Protein AF-A0A9D1U7C9-F1 (afdb_monomer)

Sequence (287 aa):
MRYTIFTAFGWSFARPARRDRRRQDWARARPFTGRDAPTACTESRRKGMVCMERLYLDAPPVKNPRKVLQVVAIIVLNLFIIALLPSDQTVDALSKLGSTGSEVRQIQTKLINWGYLNDKADGIYGTKTRNAVIAFQRKNGLTADGIAGPATLRAMGIFNSSTGSSAQSGGQSDLNLLARLISAEARGESYTGQVAVGAVVLNRVEHPSFPDTIAGVIYQSGAFSCLYDGQFDQPVAESAYRAAQDAMNGWDPSGGAIYYYNPQTATNQWIRSRPVIAQIGKHVFCS

Secondary structure (DSSP, 8-state):
----------------------------------------------------------PPP-S-HHHHHHHHHHHHHHHHHHHTS---------B-TT-BSHHHHHHHHHHHHTTS--S---SB--HHHHHHHHHHHHHTT---SS-B-HHHHHHTT-------SSSSSHHHHHHHHHHHHHHHHSTTS-HHHHHHHHHHHHHHHHSTTS-SSHHHHHTSTTT-GGGTSSGGGSPPPHHHHHHHHHHHTT--TTSS-SEEE-TTT---HHHHTSPEEEEETTEEEE-

pLDDT: mean 70.65, std 19.39, range [30.77, 95.62]

Radius of gyration: 37.55 Å; Cα contacts (8 Å, |Δi|>4): 312; chains: 1; bounding box: 126×44×76 Å

Solvent-accessible surface area (backbone atoms only — not comparable to full-atom values): 17889 Å² total; per-residue (Å²): 139,88,87,85,86,88,86,88,83,88,90,81,89,85,86,84,80,90,78,88,80,81,77,82,82,79,89,79,90,81,84,92,77,82,88,85,85,83,88,82,88,84,88,80,89,82,79,94,70,81,76,85,72,78,86,70,82,80,75,79,87,68,95,51,62,72,61,50,52,52,52,50,51,53,52,52,50,52,52,49,52,60,69,68,49,83,79,85,75,74,80,48,47,71,47,36,81,75,37,69,40,70,68,42,22,51,52,38,46,53,33,32,77,71,68,52,34,98,69,79,61,79,16,61,27,41,74,65,54,27,53,22,44,23,53,51,22,55,75,69,76,42,83,60,78,30,51,46,26,53,71,52,25,55,76,69,71,46,83,73,78,61,74,93,73,79,96,68,66,63,54,59,57,54,31,49,54,43,9,42,48,25,39,60,78,32,61,91,47,50,70,67,34,24,14,21,55,34,23,23,52,52,42,31,31,74,32,90,92,44,42,81,34,69,66,49,48,57,69,35,89,88,69,49,70,51,75,76,72,68,58,62,83,52,90,63,51,70,67,21,45,53,20,22,49,43,18,75,73,66,46,52,78,31,73,74,16,63,44,71,44,37,80,89,76,60,80,60,64,70,73,73,68,37,58,74,67,39,74,42,81,72,35,40,20,15,93

Nearest PDB structures (foldseek):
  4f55-assembly1_A  TM=9.185E-01  e=1.441E-13  Bacillus cereus ATCC 14579
  4fet-assembly2_A  TM=9.176E-01  e=1.218E-12  Bacillus anthracis
  6tci-assembly1_A  TM=9.726E-01  e=2.847E-04  Bacillus cereus ATCC 14579
  4g54-assembly1_A  TM=7.941E-01  e=3.188E-03  Vibrio vulnificus
  3bkv-assembly1_A  TM=5.735E-01  e=5.586E-04  Phikzvirus phiKZ

Foldseek 3Di:
DDDDDDDDDDDDDDDDDDDDDPDDDDDDDDDDDDDDDDDDDDDDDDDPPPPPPDPDPPDDDDPDVVVVVVVVVVVVVVVVVVVPDDPPPPPFDKAAAAFFDPLQLLLQVLLVVVPLAPDHSPRHCHPSQLSSLLVQCVVVVHDSRSICGDVSCVSSVNRDPDDDDDDDRVCPVLLLVQLLQLCQVQPPFDLLVSLQSLLLLVLQLVDPVFPVDSVRQSPPPPNGPCVPPPSSPDDGDPSSSVSNVCSVVPDHPQQSFNDKDQPVPDPDPVSVPFDFDDDGGRMTTGD

Structure (mmCIF, N/CA/C/O backbone):
data_AF-A0A9D1U7C9-F1
#
_entry.id   AF-A0A9D1U7C9-F1
#
loop_
_atom_site.group_PDB
_atom_site.id
_atom_site.type_symbol
_atom_site.label_atom_id
_atom_site.label_alt_id
_atom_site.label_comp_id
_atom_site.label_asym_id
_atom_site.label_entity_id
_atom_site.label_seq_id
_atom_site.pdbx_PDB_ins_code
_atom_site.Cartn_x
_atom_site.Cartn_y
_atom_site.Cartn_z
_atom_site.occupancy
_atom_site.B_iso_or_equiv
_atom_site.auth_seq_id
_atom_site.auth_comp_id
_atom_site.auth_asym_id
_atom_site.auth_atom_id
_atom_site.pdbx_PDB_model_num
ATOM 1 N N . MET A 1 1 ? 8.005 -10.937 -55.095 1.00 42.34 1 MET A N 1
ATOM 2 C CA . MET A 1 1 ? 8.978 -9.870 -55.415 1.00 42.34 1 MET A CA 1
ATOM 3 C C . MET A 1 1 ? 9.890 -9.692 -54.212 1.00 42.34 1 MET A C 1
ATOM 5 O O . MET A 1 1 ? 9.404 -9.403 -53.129 1.00 42.34 1 MET A O 1
ATOM 9 N N . ARG A 1 2 ? 11.175 -10.015 -54.383 1.00 38.00 2 ARG A N 1
ATOM 10 C CA . ARG A 1 2 ? 12.249 -9.892 -53.387 1.00 38.00 2 ARG A CA 1
ATOM 11 C C . ARG A 1 2 ? 12.908 -8.526 -53.566 1.00 38.00 2 ARG A C 1
ATOM 13 O O . ARG A 1 2 ? 13.192 -8.197 -54.709 1.00 38.00 2 ARG A O 1
ATOM 20 N N . TYR A 1 3 ? 13.243 -7.825 -52.485 1.00 36.78 3 TYR A N 1
ATOM 21 C CA . TYR A 1 3 ? 14.365 -6.884 -52.503 1.00 36.78 3 TYR A CA 1
ATOM 22 C C . TYR A 1 3 ? 15.187 -7.010 -51.221 1.00 36.78 3 TYR A C 1
ATOM 24 O O . TYR A 1 3 ? 14.700 -6.850 -50.106 1.00 36.78 3 TYR A O 1
ATOM 32 N N . THR A 1 4 ? 16.445 -7.368 -51.449 1.00 38.19 4 THR A N 1
ATOM 33 C CA . THR A 1 4 ? 17.567 -7.492 -50.524 1.00 38.19 4 THR A CA 1
ATOM 34 C C . THR A 1 4 ? 18.482 -6.312 -50.840 1.00 38.19 4 THR A C 1
ATOM 36 O O . THR A 1 4 ? 18.785 -6.116 -52.015 1.00 38.19 4 THR A O 1
ATOM 39 N N . ILE A 1 5 ? 18.932 -5.536 -49.851 1.00 42.16 5 ILE A N 1
ATOM 40 C CA . ILE A 1 5 ? 20.004 -4.550 -50.053 1.00 42.16 5 ILE A CA 1
ATOM 41 C C . ILE A 1 5 ? 21.075 -4.760 -48.980 1.00 42.16 5 ILE A C 1
ATOM 43 O O . ILE A 1 5 ? 20.859 -4.544 -47.791 1.00 42.16 5 ILE A O 1
ATOM 47 N N . PHE A 1 6 ? 22.217 -5.235 -49.469 1.00 34.72 6 PHE A N 1
ATOM 48 C CA . PHE A 1 6 ? 23.551 -5.199 -48.882 1.00 34.72 6 PHE A CA 1
ATOM 49 C C . PHE A 1 6 ? 24.167 -3.820 -49.156 1.00 34.72 6 PHE A C 1
ATOM 51 O O . PHE A 1 6 ? 24.093 -3.371 -50.294 1.00 34.72 6 PHE A O 1
ATOM 58 N N . THR A 1 7 ? 24.907 -3.248 -48.204 1.00 43.59 7 THR A N 1
ATOM 59 C CA . THR A 1 7 ? 26.126 -2.476 -48.513 1.00 43.59 7 THR A CA 1
ATOM 60 C C . THR A 1 7 ? 27.118 -2.591 -47.361 1.00 43.59 7 THR A C 1
ATOM 62 O O . THR A 1 7 ? 26.850 -2.165 -46.241 1.00 43.59 7 THR A O 1
ATOM 65 N N . ALA A 1 8 ? 28.262 -3.192 -47.678 1.00 36.97 8 ALA A N 1
ATOM 66 C CA . ALA A 1 8 ? 29.475 -3.257 -46.883 1.00 36.97 8 ALA A CA 1
ATOM 67 C C . ALA A 1 8 ? 30.396 -2.081 -47.244 1.00 36.97 8 ALA A C 1
ATOM 69 O O . ALA A 1 8 ? 30.462 -1.701 -48.409 1.00 36.97 8 ALA A O 1
ATOM 70 N N . PHE A 1 9 ? 31.161 -1.571 -46.279 1.00 38.59 9 PHE A N 1
ATOM 71 C CA . PHE A 1 9 ? 32.383 -0.804 -46.530 1.00 38.59 9 PHE A CA 1
ATOM 72 C C . PHE A 1 9 ? 33.402 -1.171 -45.447 1.00 38.59 9 PHE A C 1
ATOM 74 O O . PHE A 1 9 ? 33.268 -0.788 -44.289 1.00 38.59 9 PHE A O 1
ATOM 81 N N . GLY A 1 10 ? 34.395 -1.976 -45.825 1.00 32.28 10 GLY A N 1
ATOM 82 C CA . GLY A 1 10 ? 35.657 -2.076 -45.098 1.00 32.28 10 GLY A CA 1
ATOM 83 C C . GLY A 1 10 ? 36.657 -1.094 -45.692 1.00 32.28 10 GLY A C 1
ATOM 84 O O . GLY A 1 10 ? 36.507 -0.744 -46.854 1.00 32.28 10 GLY A O 1
ATOM 85 N N . TRP A 1 11 ? 37.679 -0.713 -44.926 1.00 30.77 11 TRP A N 1
ATOM 86 C CA . TRP A 1 11 ? 38.986 -0.252 -45.408 1.00 30.77 11 TRP A CA 1
ATOM 87 C C . TRP A 1 11 ? 40.070 -0.793 -44.466 1.00 30.77 11 TRP A C 1
ATOM 89 O O . TRP A 1 11 ? 39.834 -1.043 -43.285 1.00 30.77 11 TRP A O 1
ATOM 99 N N . SER A 1 12 ? 41.233 -1.051 -45.056 1.00 34.53 12 SER A N 1
ATOM 100 C CA . SER A 1 12 ? 42.339 -1.881 -44.576 1.00 34.53 12 SER A CA 1
ATOM 101 C C . SER A 1 12 ? 43.647 -1.070 -44.528 1.00 34.53 12 SER A C 1
ATOM 103 O O . SER A 1 12 ? 43.722 -0.007 -45.138 1.00 34.53 12 SER A O 1
ATOM 105 N N . PHE A 1 13 ? 44.679 -1.659 -43.901 1.00 34.62 13 PHE A N 1
ATOM 106 C CA . PHE A 1 13 ? 46.093 -1.241 -43.752 1.00 34.62 13 PHE A CA 1
ATOM 107 C C . PHE A 1 13 ? 46.379 -0.132 -42.713 1.00 34.62 13 PHE A C 1
ATOM 109 O O . PHE A 1 13 ? 45.683 0.865 -42.649 1.00 34.62 13 PHE A O 1
ATOM 116 N N . ALA A 1 14 ? 47.386 -0.241 -41.831 1.00 36.56 14 ALA A N 1
ATOM 117 C CA . ALA A 1 14 ? 48.749 -0.727 -42.066 1.00 36.56 14 ALA A CA 1
ATOM 118 C C . ALA A 1 14 ? 49.422 -1.421 -40.850 1.00 36.56 14 ALA A C 1
ATOM 120 O O . ALA A 1 14 ? 49.110 -1.167 -39.689 1.00 36.56 14 ALA A O 1
ATOM 121 N N . ARG A 1 15 ? 50.397 -2.292 -41.161 1.00 45.06 15 ARG A N 1
ATOM 122 C CA . ARG A 1 15 ? 51.334 -2.980 -40.245 1.00 45.06 15 ARG A CA 1
ATOM 123 C C . ARG A 1 15 ? 52.404 -2.027 -39.687 1.00 45.06 15 ARG A C 1
ATOM 125 O O . ARG A 1 15 ? 52.770 -1.081 -40.381 1.00 45.06 15 ARG A O 1
ATOM 132 N N . PRO A 1 16 ? 53.085 -2.420 -38.592 1.00 46.78 16 PRO A N 1
ATOM 133 C CA . PRO A 1 16 ? 54.547 -2.350 -38.642 1.00 46.78 16 PRO A CA 1
ATOM 134 C C . PRO A 1 16 ? 55.303 -3.568 -38.072 1.00 46.78 16 PRO A C 1
ATOM 136 O O . PRO A 1 16 ? 54.945 -4.164 -37.064 1.00 46.78 16 PRO A O 1
ATOM 139 N N . ALA A 1 17 ? 56.397 -3.858 -38.783 1.00 42.25 17 ALA A N 1
ATOM 140 C CA . ALA A 1 17 ? 57.721 -4.324 -38.358 1.00 42.25 17 ALA A CA 1
ATOM 141 C C . ALA A 1 17 ? 57.891 -5.580 -37.471 1.00 42.25 17 ALA A C 1
ATOM 143 O O . ALA A 1 17 ? 57.708 -5.579 -36.256 1.00 42.25 17 ALA A O 1
ATOM 144 N N . ARG A 1 18 ? 58.464 -6.613 -38.110 1.00 42.31 18 ARG A N 1
ATOM 145 C CA . ARG A 1 18 ? 59.296 -7.656 -37.492 1.00 42.31 18 ARG A CA 1
ATOM 146 C C . ARG A 1 18 ? 60.477 -7.022 -36.747 1.00 42.31 18 ARG A C 1
ATOM 148 O O . ARG A 1 18 ? 61.176 -6.188 -37.319 1.00 42.31 18 ARG A O 1
ATOM 155 N N . ARG A 1 19 ? 60.788 -7.516 -35.547 1.00 47.72 19 ARG A N 1
ATOM 156 C CA . ARG A 1 19 ? 62.141 -7.429 -34.983 1.00 47.72 19 ARG A CA 1
ATOM 157 C C . ARG A 1 19 ? 62.543 -8.784 -34.412 1.00 47.72 19 ARG A C 1
ATOM 159 O O . ARG A 1 19 ? 61.857 -9.339 -33.557 1.00 47.72 19 ARG A O 1
ATOM 166 N N . ASP A 1 20 ? 63.631 -9.299 -34.971 1.00 43.31 20 ASP A N 1
ATOM 167 C CA . ASP A 1 20 ? 64.278 -10.570 -34.669 1.00 43.31 20 ASP A CA 1
ATOM 168 C C . ASP A 1 20 ? 64.512 -10.772 -33.172 1.00 43.31 20 ASP A C 1
ATOM 170 O O . ASP A 1 20 ? 65.190 -9.979 -32.520 1.00 43.31 20 ASP A O 1
ATOM 174 N N . ARG A 1 21 ? 64.038 -11.904 -32.650 1.00 47.66 21 ARG A N 1
ATOM 175 C CA . ARG A 1 21 ? 64.526 -12.474 -31.395 1.00 47.66 21 ARG A CA 1
ATOM 176 C C . ARG A 1 21 ? 65.422 -13.662 -31.753 1.00 47.66 21 ARG A C 1
ATOM 178 O O . ARG A 1 21 ? 64.971 -14.804 -31.800 1.00 47.66 21 ARG A O 1
ATOM 185 N N . ARG A 1 22 ? 66.696 -13.373 -32.051 1.00 42.47 22 ARG A N 1
ATOM 186 C CA . ARG A 1 22 ? 67.756 -14.390 -32.073 1.00 42.47 22 ARG A CA 1
ATOM 187 C C . ARG A 1 22 ? 67.894 -14.946 -30.661 1.00 42.47 22 ARG A C 1
ATOM 189 O O . ARG A 1 22 ? 68.361 -14.256 -29.757 1.00 42.47 22 ARG A O 1
ATOM 196 N N . ARG A 1 23 ? 67.437 -16.186 -30.495 1.00 42.75 23 ARG A N 1
ATOM 197 C CA . ARG A 1 23 ? 67.822 -17.067 -29.395 1.00 42.75 23 ARG A CA 1
ATOM 198 C C . ARG A 1 23 ? 69.342 -17.212 -29.438 1.00 42.75 23 ARG A C 1
ATOM 200 O O . ARG A 1 23 ? 69.898 -17.503 -30.492 1.00 42.75 23 ARG A O 1
ATOM 207 N N . GLN A 1 24 ? 69.991 -16.939 -28.315 1.00 41.12 24 GLN A N 1
ATOM 208 C CA . GLN A 1 24 ? 71.390 -17.278 -28.113 1.00 41.12 24 GLN A CA 1
ATOM 209 C C . GLN A 1 24 ? 71.445 -18.763 -27.771 1.00 41.12 24 GLN A C 1
ATOM 211 O O . GLN A 1 24 ? 70.988 -19.182 -26.707 1.00 41.12 24 GLN A O 1
ATOM 216 N N . ASP A 1 25 ? 71.955 -19.535 -28.723 1.00 41.16 25 ASP A N 1
ATOM 217 C CA . ASP A 1 25 ? 72.362 -20.916 -28.535 1.00 41.16 25 ASP A CA 1
ATOM 218 C C . ASP A 1 25 ? 73.493 -20.964 -27.505 1.00 41.16 25 ASP A C 1
ATOM 220 O O . ASP A 1 25 ? 74.561 -20.372 -27.675 1.00 41.16 25 ASP A O 1
ATOM 224 N N . TRP A 1 26 ? 73.230 -21.673 -26.414 1.00 35.53 26 TRP A N 1
ATOM 225 C CA . TRP A 1 26 ? 74.259 -22.169 -25.519 1.00 35.53 26 TRP A CA 1
ATOM 226 C C . TRP A 1 26 ? 74.931 -23.385 -26.167 1.00 35.53 26 TRP A C 1
ATOM 228 O O . TRP A 1 26 ? 74.278 -24.167 -26.851 1.00 35.53 26 TRP A O 1
ATOM 238 N N . ALA A 1 27 ? 76.218 -23.561 -25.862 1.00 38.75 27 ALA A N 1
ATOM 239 C CA . ALA A 1 27 ? 77.080 -24.694 -26.209 1.00 38.75 27 ALA A CA 1
ATOM 240 C C . ALA A 1 27 ? 77.841 -24.611 -27.547 1.00 38.75 27 ALA A C 1
ATOM 242 O O . ALA A 1 27 ? 77.479 -25.224 -28.550 1.00 38.75 27 ALA A O 1
ATOM 243 N N . ARG A 1 28 ? 79.047 -24.026 -27.487 1.00 44.94 28 ARG A N 1
ATOM 244 C CA . ARG A 1 28 ? 80.232 -24.729 -28.000 1.00 44.94 28 ARG A CA 1
ATOM 245 C C . ARG A 1 28 ? 81.516 -24.238 -27.332 1.00 44.94 28 ARG A C 1
ATOM 247 O O . ARG A 1 28 ? 81.959 -23.116 -27.542 1.00 44.94 28 ARG A O 1
ATOM 254 N N . ALA A 1 29 ? 82.100 -25.128 -26.539 1.00 40.06 29 ALA A N 1
ATOM 255 C CA . ALA A 1 29 ? 83.448 -25.034 -26.008 1.00 40.06 29 ALA A CA 1
ATOM 256 C C . ALA A 1 29 ? 84.490 -24.989 -27.136 1.00 40.06 29 ALA A C 1
ATOM 258 O O . ALA A 1 29 ? 84.358 -25.727 -28.115 1.00 40.06 29 ALA A O 1
ATOM 259 N N . ARG A 1 30 ? 85.548 -24.188 -26.956 1.00 49.81 30 ARG A N 1
ATOM 260 C CA . ARG A 1 30 ? 86.883 -24.392 -27.544 1.00 49.81 30 ARG A CA 1
ATOM 261 C C . ARG A 1 30 ? 87.971 -23.853 -26.599 1.00 49.81 30 ARG A C 1
ATOM 263 O O . ARG A 1 30 ? 87.661 -23.019 -25.752 1.00 49.81 30 ARG A O 1
ATOM 270 N N . PRO A 1 31 ? 89.190 -24.411 -26.675 1.00 50.59 31 PRO A N 1
ATOM 271 C CA . PRO A 1 31 ? 90.027 -24.654 -25.509 1.00 50.59 31 PRO A CA 1
ATOM 272 C C . PRO A 1 31 ? 91.001 -23.521 -25.182 1.00 50.59 31 PRO A C 1
ATOM 274 O O . PRO A 1 31 ? 91.456 -22.782 -26.050 1.00 50.59 31 PRO A O 1
ATOM 277 N N . PHE A 1 32 ? 91.341 -23.476 -23.895 1.00 38.53 32 PHE A N 1
ATOM 278 C CA . PHE A 1 32 ? 92.433 -22.721 -23.296 1.00 38.53 32 PHE A CA 1
ATOM 279 C C . PHE A 1 32 ? 93.783 -23.130 -23.896 1.00 38.53 32 PHE A C 1
ATOM 281 O O . PHE A 1 32 ? 94.138 -24.310 -23.896 1.00 38.53 32 PHE A O 1
ATOM 288 N N . THR A 1 33 ? 94.579 -22.146 -24.304 1.00 52.06 33 THR A N 1
ATOM 289 C CA . THR A 1 33 ? 96.022 -22.305 -24.483 1.00 52.06 33 THR A CA 1
ATOM 290 C C . THR A 1 33 ? 96.750 -21.252 -23.663 1.00 52.06 33 THR A C 1
ATOM 292 O O . THR A 1 33 ? 96.671 -20.071 -23.978 1.00 52.06 33 THR A O 1
ATOM 295 N N . GLY A 1 34 ? 97.514 -21.724 -22.679 1.00 38.31 34 GLY A N 1
ATOM 296 C CA . GLY A 1 34 ? 98.807 -21.140 -22.335 1.00 38.31 34 GLY A CA 1
ATOM 297 C C . GLY A 1 34 ? 98.836 -20.099 -21.220 1.00 38.31 34 GLY A C 1
ATOM 298 O O . GLY A 1 34 ? 98.491 -18.952 -21.448 1.00 38.31 34 GLY A O 1
ATOM 299 N N . ARG A 1 35 ? 99.435 -20.538 -20.102 1.00 44.72 35 ARG A N 1
ATOM 300 C CA . ARG A 1 35 ? 100.388 -19.793 -19.263 1.00 44.72 35 ARG A CA 1
ATOM 301 C C . ARG A 1 35 ? 99.857 -18.525 -18.587 1.00 44.72 35 ARG A C 1
ATOM 303 O O . ARG A 1 35 ? 99.808 -17.464 -19.181 1.00 44.72 35 ARG A O 1
ATOM 310 N N . ASP A 1 36 ? 99.483 -18.659 -17.316 1.00 46.12 36 ASP A N 1
ATOM 311 C CA . ASP A 1 36 ? 100.352 -18.250 -16.201 1.00 46.12 36 ASP A CA 1
ATOM 312 C C . ASP A 1 36 ? 99.640 -18.531 -14.866 1.00 46.12 36 ASP A C 1
ATOM 314 O O . ASP A 1 36 ? 98.617 -17.942 -14.530 1.00 46.12 36 ASP A O 1
ATOM 318 N N . ALA A 1 37 ? 100.181 -19.488 -14.112 1.00 43.91 37 ALA A N 1
ATOM 319 C CA . ALA A 1 37 ? 99.989 -19.595 -12.668 1.00 43.91 37 ALA A CA 1
ATOM 320 C C . ALA A 1 37 ? 101.230 -18.953 -12.020 1.00 43.91 37 ALA A C 1
ATOM 322 O O . ALA A 1 37 ? 102.310 -19.043 -12.615 1.00 43.91 37 ALA A O 1
AT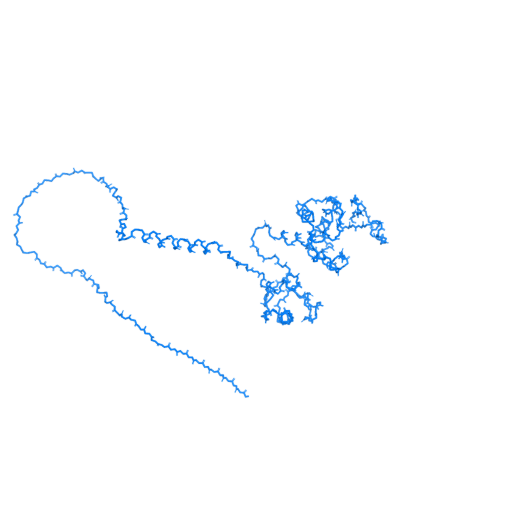OM 323 N N . PRO A 1 38 ? 101.135 -18.362 -10.814 1.00 52.38 38 PRO A N 1
ATOM 324 C CA . PRO A 1 38 ? 101.241 -19.243 -9.651 1.00 52.38 38 PRO A CA 1
ATOM 325 C C . PRO A 1 38 ? 100.497 -18.797 -8.369 1.00 52.38 38 PRO A C 1
ATOM 327 O O . PRO A 1 38 ? 100.199 -17.630 -8.141 1.00 52.38 38 PRO A O 1
ATOM 330 N N . THR A 1 39 ? 100.309 -19.797 -7.497 1.00 46.72 39 THR A N 1
ATOM 331 C CA . THR A 1 39 ? 100.341 -19.754 -6.017 1.00 46.72 39 THR A CA 1
ATOM 332 C C . THR A 1 39 ? 99.389 -18.831 -5.249 1.00 46.72 39 THR A C 1
ATOM 334 O O . THR A 1 39 ? 99.669 -17.654 -5.067 1.00 46.72 39 THR A O 1
ATOM 337 N N . ALA A 1 40 ? 98.395 -19.434 -4.586 1.00 44.81 40 ALA A N 1
ATOM 338 C CA . ALA A 1 40 ? 98.423 -19.606 -3.126 1.00 44.81 40 ALA A CA 1
ATOM 339 C C . ALA A 1 40 ? 97.300 -20.557 -2.665 1.00 44.81 40 ALA A C 1
ATOM 341 O O . ALA A 1 40 ? 96.122 -20.348 -2.945 1.00 44.81 40 ALA A O 1
ATOM 342 N N . CYS A 1 41 ? 97.701 -21.618 -1.966 1.00 35.41 41 CYS A N 1
ATOM 343 C CA . CYS A 1 41 ? 96.841 -22.499 -1.180 1.00 35.41 41 CYS A CA 1
ATOM 344 C C . CYS A 1 41 ? 96.341 -21.812 0.103 1.00 35.41 41 CYS A C 1
ATOM 346 O O . CYS A 1 41 ? 96.902 -20.810 0.538 1.00 35.41 41 CYS A O 1
ATOM 348 N N . THR A 1 42 ? 95.422 -22.523 0.766 1.00 43.78 42 THR A N 1
ATOM 349 C CA . THR A 1 42 ? 94.980 -22.462 2.177 1.00 43.78 42 THR A CA 1
ATOM 350 C C . THR A 1 42 ? 93.612 -21.795 2.364 1.00 43.78 42 THR A C 1
ATOM 352 O O . THR A 1 42 ? 93.429 -20.609 2.146 1.00 43.78 42 THR A O 1
ATOM 355 N N . GLU A 1 43 ? 92.537 -22.579 2.452 1.00 40.91 43 GLU A N 1
ATOM 356 C CA . GLU A 1 43 ? 92.075 -23.353 3.619 1.00 40.91 43 GLU A CA 1
ATOM 357 C C . GLU A 1 43 ? 91.245 -22.503 4.592 1.00 40.91 43 GLU A C 1
ATOM 359 O O . GLU A 1 43 ? 91.736 -21.573 5.219 1.00 40.91 43 GLU A O 1
ATOM 364 N N . SER A 1 44 ? 89.991 -22.932 4.773 1.00 39.34 44 SER A N 1
ATOM 365 C CA . SER A 1 44 ? 89.326 -23.093 6.076 1.00 39.34 44 SER A CA 1
ATOM 366 C C . SER A 1 44 ? 87.971 -22.395 6.219 1.00 39.34 44 SER A C 1
ATOM 368 O O . SER A 1 44 ? 87.845 -21.181 6.327 1.00 39.34 44 SER A O 1
ATOM 370 N N . ARG A 1 45 ? 86.948 -23.260 6.280 1.00 47.34 45 ARG A N 1
ATOM 371 C CA . ARG A 1 45 ? 85.767 -23.234 7.159 1.00 47.34 45 ARG A CA 1
ATOM 372 C C . ARG A 1 45 ? 85.413 -21.882 7.798 1.00 47.34 45 ARG A C 1
ATOM 374 O O . ARG A 1 45 ? 86.090 -21.454 8.727 1.00 47.34 45 ARG A O 1
ATOM 381 N N . ARG A 1 46 ? 84.178 -21.424 7.563 1.00 45.56 46 ARG A N 1
ATOM 382 C CA . ARG A 1 46 ? 83.119 -21.360 8.598 1.00 45.56 46 ARG A CA 1
ATOM 383 C C . ARG A 1 46 ? 81.865 -20.653 8.077 1.00 45.56 46 ARG A C 1
ATOM 385 O O . ARG A 1 46 ? 81.937 -19.539 7.590 1.00 45.56 46 ARG A O 1
ATOM 392 N N . LYS A 1 47 ? 80.729 -21.286 8.390 1.00 52.25 47 LYS A N 1
ATOM 393 C CA . LYS A 1 47 ? 79.421 -20.680 8.677 1.00 52.25 47 LYS A CA 1
ATOM 394 C C . LYS A 1 47 ? 78.693 -20.052 7.486 1.00 52.25 47 LYS A C 1
ATOM 396 O O . LYS A 1 47 ? 78.892 -18.897 7.136 1.00 52.25 47 LYS A O 1
ATOM 401 N N . GLY A 1 48 ? 77.721 -20.812 6.981 1.00 47.84 48 GLY A N 1
ATOM 402 C CA . GLY A 1 48 ? 76.543 -20.251 6.336 1.00 47.84 48 GLY A CA 1
ATOM 403 C C . GLY A 1 48 ? 75.788 -19.351 7.315 1.00 47.84 48 GLY A C 1
ATOM 404 O O . GLY A 1 48 ? 74.952 -19.814 8.082 1.00 47.84 48 GLY A O 1
ATOM 405 N N . MET A 1 49 ? 76.116 -18.064 7.295 1.00 51.62 49 MET A N 1
ATOM 406 C CA . MET A 1 49 ? 75.169 -16.992 7.562 1.00 51.62 49 MET A CA 1
ATOM 407 C C . MET A 1 49 ? 74.738 -16.498 6.189 1.00 51.62 49 MET A C 1
ATOM 409 O O . MET A 1 49 ? 75.505 -15.842 5.491 1.00 51.62 49 MET A O 1
ATOM 413 N N . VAL A 1 50 ? 73.530 -16.876 5.776 1.00 56.19 50 VAL A N 1
ATOM 414 C CA . VAL A 1 50 ? 72.868 -16.224 4.648 1.00 56.19 50 VAL A CA 1
ATOM 415 C C . VAL A 1 50 ? 72.662 -14.776 5.077 1.00 56.19 50 VAL A C 1
ATOM 417 O O . VAL A 1 50 ? 71.822 -14.487 5.928 1.00 56.19 50 VAL A O 1
ATOM 420 N N . CYS A 1 51 ? 73.487 -13.878 4.544 1.00 45.94 51 CYS A N 1
ATOM 421 C CA . CYS A 1 51 ? 73.232 -12.452 4.588 1.00 45.94 51 CYS A CA 1
ATOM 422 C C . CYS A 1 51 ? 71.871 -12.226 3.927 1.00 45.94 51 CYS A C 1
ATOM 424 O O . CYS A 1 51 ? 71.698 -12.460 2.733 1.00 45.94 51 CYS A O 1
ATOM 426 N N . MET A 1 52 ? 70.889 -11.830 4.734 1.00 49.78 52 MET A N 1
ATOM 427 C CA . MET A 1 52 ? 69.590 -11.358 4.280 1.00 49.78 52 MET A CA 1
ATOM 428 C C . MET A 1 52 ? 69.812 -9.995 3.620 1.00 49.78 52 MET A C 1
ATOM 430 O O . MET A 1 52 ? 69.656 -8.941 4.235 1.00 49.78 52 MET A O 1
ATOM 434 N N . GLU A 1 53 ? 70.290 -10.030 2.382 1.00 59.31 53 GLU A N 1
ATOM 435 C CA . GLU A 1 53 ? 70.498 -8.852 1.561 1.00 59.31 53 GLU A CA 1
ATOM 436 C C . GLU A 1 53 ? 69.120 -8.332 1.148 1.00 59.31 53 GLU A C 1
ATOM 438 O O . GLU A 1 53 ? 68.366 -8.971 0.411 1.00 59.31 53 GLU A O 1
ATOM 443 N N . ARG A 1 54 ? 68.748 -7.193 1.738 1.00 55.12 54 ARG A N 1
ATOM 444 C CA . ARG A 1 54 ? 67.564 -6.410 1.387 1.00 55.12 54 ARG A CA 1
ATOM 445 C C . ARG A 1 54 ? 67.532 -6.213 -0.130 1.00 55.12 54 ARG A C 1
ATOM 447 O O . ARG A 1 54 ? 68.289 -5.405 -0.655 1.00 55.12 54 ARG A O 1
ATOM 454 N N . LEU A 1 55 ? 66.602 -6.878 -0.811 1.00 53.38 55 LEU A N 1
ATOM 455 C CA . LEU A 1 55 ? 66.162 -6.496 -2.153 1.00 53.38 55 LEU A CA 1
ATOM 456 C C . LEU A 1 55 ? 65.430 -5.152 -2.055 1.00 53.38 55 LEU A C 1
ATOM 458 O O . LEU A 1 55 ? 64.205 -5.089 -1.968 1.00 53.38 55 LEU A O 1
ATOM 462 N N . TYR A 1 56 ? 66.197 -4.068 -2.007 1.00 54.28 56 TYR A N 1
ATOM 463 C CA . TYR A 1 56 ? 65.690 -2.729 -2.255 1.00 54.28 56 TYR A CA 1
ATOM 464 C C . TYR A 1 56 ? 65.655 -2.556 -3.776 1.00 54.28 56 TYR A C 1
ATOM 466 O O . TYR A 1 56 ? 66.694 -2.561 -4.431 1.00 54.28 56 TYR A O 1
ATOM 474 N N . LEU A 1 57 ? 64.454 -2.488 -4.355 1.00 53.44 57 LEU A N 1
ATOM 475 C CA . LEU A 1 57 ? 64.279 -2.131 -5.761 1.00 53.44 57 LEU A CA 1
ATOM 476 C C . LEU A 1 57 ? 64.740 -0.675 -5.924 1.00 53.44 57 LEU A C 1
ATOM 478 O O . LEU A 1 57 ? 64.014 0.250 -5.558 1.00 53.44 57 LEU A O 1
ATOM 482 N N . ASP A 1 58 ? 65.948 -0.470 -6.443 1.00 59.78 58 ASP A N 1
ATOM 483 C CA . ASP A 1 58 ? 66.431 0.853 -6.836 1.00 59.78 58 ASP A CA 1
ATOM 484 C C . ASP A 1 58 ? 65.576 1.362 -8.005 1.00 59.78 58 ASP A C 1
ATOM 486 O O . ASP A 1 58 ? 65.711 0.935 -9.156 1.00 59.78 58 ASP A O 1
ATOM 490 N N . ALA A 1 59 ? 64.633 2.254 -7.704 1.00 63.94 59 ALA A N 1
ATOM 491 C CA . ALA A 1 59 ? 63.864 2.956 -8.720 1.00 63.94 59 ALA A CA 1
ATOM 492 C C . ALA A 1 59 ? 64.794 3.922 -9.486 1.00 63.94 59 ALA A C 1
ATOM 494 O O . ALA A 1 59 ? 65.583 4.635 -8.861 1.00 63.94 59 ALA A O 1
ATOM 495 N N . PRO A 1 60 ? 64.723 3.985 -10.831 1.00 72.56 60 PRO A N 1
ATOM 496 C CA . PRO A 1 60 ? 65.631 4.811 -11.622 1.00 72.56 60 PRO A CA 1
ATOM 497 C C . PRO A 1 60 ? 65.480 6.310 -11.293 1.00 72.56 60 PRO A C 1
ATOM 499 O O . PRO A 1 60 ? 64.363 6.780 -11.048 1.00 72.56 60 PRO A O 1
ATOM 502 N N . PRO A 1 61 ? 66.577 7.094 -11.329 1.00 67.12 61 PRO A N 1
ATOM 503 C CA . PRO A 1 61 ? 66.565 8.498 -10.936 1.00 67.12 61 PRO A CA 1
ATOM 504 C C . PRO A 1 61 ? 65.678 9.335 -11.866 1.00 67.12 61 PRO A C 1
ATOM 506 O O . PRO A 1 61 ? 65.877 9.408 -13.082 1.00 67.12 61 PRO A O 1
ATOM 509 N N . VAL A 1 62 ? 64.686 10.000 -11.276 1.00 74.06 62 VAL A N 1
ATOM 510 C CA . VAL A 1 62 ? 63.707 10.813 -12.000 1.00 74.06 62 VAL A CA 1
ATOM 511 C C . VAL A 1 62 ? 64.306 12.181 -12.328 1.00 74.06 62 VAL A C 1
ATOM 513 O O . VAL A 1 62 ? 64.560 12.995 -11.444 1.00 74.06 62 VAL A O 1
ATOM 516 N N . LYS A 1 63 ? 64.486 12.461 -13.624 1.00 72.88 63 LYS A N 1
ATOM 517 C CA . LYS A 1 63 ? 65.217 13.633 -14.143 1.00 72.88 63 LYS A CA 1
ATOM 518 C C . LYS A 1 63 ? 64.625 15.001 -13.754 1.00 72.88 63 LYS A C 1
ATOM 520 O O . LYS A 1 63 ? 65.340 15.987 -13.822 1.00 72.88 63 LYS A O 1
ATOM 525 N N . ASN A 1 64 ? 63.349 15.075 -13.352 1.00 78.06 64 ASN A N 1
ATOM 526 C CA . ASN A 1 64 ? 62.670 16.311 -12.930 1.00 78.06 64 ASN A CA 1
ATOM 527 C C . ASN A 1 64 ? 61.588 16.018 -11.865 1.00 78.06 64 ASN A C 1
ATOM 529 O O . ASN A 1 64 ? 60.402 15.919 -12.205 1.00 78.06 64 ASN A O 1
ATOM 533 N N . PRO A 1 65 ? 61.947 15.901 -10.574 1.00 77.06 65 PRO A N 1
ATOM 534 C CA . PRO A 1 65 ? 61.039 15.400 -9.535 1.00 77.06 65 PRO A CA 1
ATOM 535 C C . PRO A 1 65 ? 59.807 16.295 -9.332 1.00 77.06 65 PRO A C 1
ATOM 537 O O . PRO A 1 65 ? 58.710 15.800 -9.098 1.00 77.06 65 PRO A O 1
ATOM 540 N N . ARG A 1 66 ? 59.950 17.614 -9.528 1.00 79.19 66 ARG A N 1
ATOM 541 C CA . ARG A 1 66 ? 58.840 18.580 -9.427 1.00 79.19 66 ARG A CA 1
ATOM 542 C C . ARG A 1 66 ? 57.778 18.391 -10.515 1.00 79.19 66 ARG A C 1
ATOM 544 O O . ARG A 1 66 ? 56.593 18.519 -10.236 1.00 79.19 66 ARG A O 1
ATOM 551 N N . LYS A 1 67 ? 58.188 18.065 -11.746 1.00 79.44 67 LYS A N 1
ATOM 552 C CA . LYS A 1 67 ? 57.266 17.817 -12.869 1.00 79.44 67 LYS A CA 1
ATOM 553 C C . LYS A 1 67 ? 56.571 16.466 -12.723 1.00 79.44 67 LYS A C 1
ATOM 555 O O . LYS A 1 67 ? 55.387 16.359 -13.017 1.00 79.44 67 LYS A O 1
ATOM 560 N N . VAL A 1 68 ? 57.283 15.459 -12.218 1.00 83.75 68 VAL A N 1
ATOM 561 C 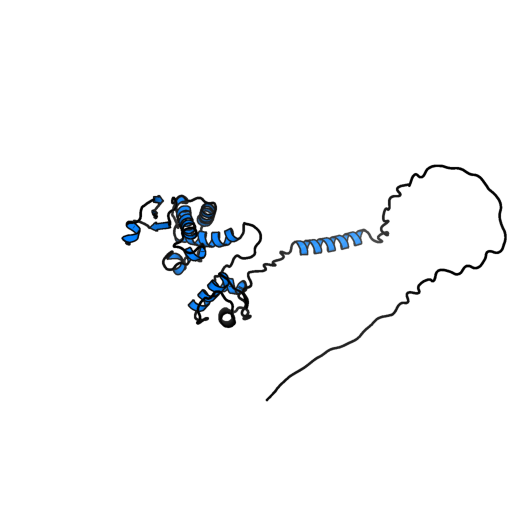CA . VAL A 1 68 ? 56.697 14.139 -11.954 1.00 83.75 68 VAL A CA 1
ATOM 562 C C . VAL A 1 68 ? 55.681 14.198 -10.820 1.00 83.75 68 VAL A C 1
ATOM 564 O O . VAL A 1 68 ? 54.597 13.649 -10.974 1.00 83.75 68 VAL A O 1
ATOM 567 N N . LEU A 1 69 ? 55.951 14.955 -9.753 1.00 84.94 69 LEU A N 1
ATOM 568 C CA . LEU A 1 69 ? 54.970 15.181 -8.691 1.00 84.94 69 LEU A CA 1
ATOM 569 C C . LEU A 1 69 ? 53.699 15.875 -9.214 1.00 84.94 69 LEU A C 1
ATOM 571 O O . LEU A 1 69 ? 52.598 15.475 -8.853 1.00 84.94 69 LEU A O 1
ATOM 575 N N . GLN A 1 70 ? 53.838 16.861 -10.109 1.00 84.00 70 GLN A N 1
ATOM 576 C CA . GLN A 1 70 ? 52.695 17.532 -10.742 1.00 84.00 70 GLN A CA 1
ATOM 577 C C . GLN A 1 70 ? 51.862 16.578 -11.609 1.00 84.00 70 GLN A C 1
ATOM 579 O O . GLN A 1 70 ? 50.638 16.587 -11.524 1.00 84.00 70 GLN A O 1
ATOM 584 N N . VAL A 1 71 ? 52.505 15.727 -12.413 1.00 87.38 71 VAL A N 1
ATOM 585 C CA . VAL A 1 71 ? 51.802 14.749 -13.261 1.00 87.38 71 VAL A CA 1
ATOM 586 C C . VAL A 1 71 ? 51.101 13.685 -12.414 1.00 87.38 71 VAL A C 1
ATOM 588 O O . VAL A 1 71 ? 49.943 13.368 -12.674 1.00 87.38 71 VAL A O 1
ATOM 591 N N . VAL A 1 72 ? 51.756 13.181 -11.364 1.00 89.69 72 VAL A N 1
ATOM 592 C CA . VAL A 1 72 ? 51.147 12.223 -10.428 1.00 89.69 72 VAL A CA 1
ATOM 593 C C . VAL A 1 72 ? 49.955 12.855 -9.708 1.00 89.69 72 VAL A C 1
ATOM 595 O O . VAL A 1 72 ? 48.904 12.228 -9.633 1.00 89.69 72 VAL A O 1
ATOM 598 N N . ALA A 1 73 ? 50.063 14.110 -9.263 1.00 89.06 73 ALA A N 1
ATOM 599 C CA . ALA A 1 73 ? 48.953 14.825 -8.636 1.00 89.06 73 ALA A CA 1
ATOM 600 C C . ALA A 1 73 ? 47.752 14.997 -9.584 1.00 89.06 73 ALA A C 1
ATOM 602 O O . ALA A 1 73 ? 46.618 14.800 -9.161 1.00 89.06 73 ALA A O 1
ATOM 603 N N . ILE A 1 74 ? 47.981 15.296 -10.869 1.00 91.25 74 ILE A N 1
ATOM 604 C CA . ILE A 1 74 ? 46.907 15.409 -11.874 1.00 91.25 74 ILE A CA 1
ATOM 605 C C . ILE A 1 74 ? 46.235 14.053 -12.127 1.00 91.25 74 ILE A C 1
ATOM 607 O O . ILE A 1 74 ? 45.012 13.995 -12.256 1.00 91.25 74 ILE A O 1
ATOM 611 N N . ILE A 1 75 ? 47.004 12.963 -12.184 1.00 91.62 75 ILE A N 1
ATOM 612 C CA . ILE A 1 75 ? 46.459 11.610 -12.366 1.00 91.62 75 ILE A CA 1
ATOM 613 C C . ILE A 1 75 ? 45.631 11.202 -11.144 1.00 91.62 75 ILE A C 1
ATOM 615 O O . ILE A 1 75 ? 44.507 10.737 -11.302 1.00 91.62 75 ILE A O 1
ATOM 619 N N . VAL A 1 76 ? 46.141 11.435 -9.932 1.00 92.12 76 VAL A N 1
ATOM 620 C CA . VAL A 1 76 ? 45.418 11.148 -8.684 1.00 92.12 76 VAL A CA 1
ATOM 621 C C . VAL A 1 76 ? 44.150 11.995 -8.579 1.00 92.12 76 VAL A C 1
ATOM 623 O O . VAL A 1 76 ? 43.107 11.467 -8.215 1.00 92.12 76 VAL A O 1
ATOM 626 N N . LEU A 1 77 ? 44.200 13.271 -8.970 1.00 91.31 77 LEU A N 1
ATOM 627 C CA . LEU A 1 77 ? 43.031 14.150 -8.993 1.00 91.31 77 LEU A CA 1
ATOM 628 C C . LEU A 1 77 ? 41.971 13.667 -9.994 1.00 91.31 77 LEU A C 1
ATOM 630 O O . LEU A 1 77 ? 40.793 13.637 -9.658 1.00 91.31 77 LEU A O 1
ATOM 634 N N . ASN A 1 78 ? 42.369 13.234 -11.194 1.00 86.19 78 ASN A N 1
ATOM 635 C CA . ASN A 1 78 ? 41.435 12.677 -12.179 1.00 86.19 78 ASN A CA 1
ATOM 636 C C . ASN A 1 78 ? 40.833 11.341 -11.718 1.00 86.19 78 ASN A C 1
ATOM 638 O O . ASN A 1 78 ? 39.638 11.122 -11.889 1.00 86.19 78 ASN A O 1
ATOM 642 N N . LEU A 1 79 ? 41.628 10.471 -11.088 1.00 87.38 79 LEU A N 1
ATOM 643 C CA . LEU A 1 79 ? 41.132 9.219 -10.506 1.00 87.38 79 LEU A CA 1
ATOM 644 C C . LEU A 1 79 ? 40.178 9.473 -9.332 1.00 87.38 79 LEU A C 1
ATOM 646 O O . LEU A 1 79 ? 39.172 8.783 -9.204 1.00 87.38 79 LEU A O 1
ATOM 650 N N . PHE A 1 80 ? 40.454 10.491 -8.517 1.00 85.19 80 PHE A N 1
ATOM 651 C CA . PHE A 1 80 ? 39.580 10.914 -7.428 1.00 85.19 80 PHE A CA 1
ATOM 652 C C . PHE A 1 80 ? 38.259 11.498 -7.949 1.00 85.19 80 PHE A C 1
ATOM 654 O O . PHE A 1 80 ? 37.205 11.168 -7.421 1.00 85.19 80 PHE A O 1
ATOM 661 N N . ILE A 1 81 ? 38.283 12.283 -9.034 1.00 83.19 81 ILE A N 1
ATOM 662 C CA . ILE A 1 81 ? 37.066 12.790 -9.692 1.00 83.19 81 ILE A CA 1
ATOM 663 C C . ILE A 1 81 ? 36.223 11.638 -10.253 1.00 83.19 81 ILE A C 1
ATOM 665 O O . ILE A 1 81 ? 35.017 11.625 -10.041 1.00 83.19 81 ILE A O 1
ATOM 669 N N . ILE A 1 82 ? 36.838 10.647 -10.910 1.00 78.62 82 ILE A N 1
ATOM 670 C CA . ILE A 1 82 ? 36.124 9.458 -11.413 1.00 78.62 82 ILE A CA 1
ATOM 671 C C . ILE A 1 82 ? 35.526 8.642 -10.256 1.00 78.62 82 ILE A C 1
ATOM 673 O O . ILE A 1 82 ? 34.414 8.140 -10.382 1.00 78.62 82 ILE A O 1
ATOM 677 N N . ALA A 1 83 ? 36.222 8.544 -9.119 1.00 75.25 83 ALA A N 1
ATOM 678 C CA . ALA A 1 83 ? 35.725 7.868 -7.918 1.00 75.25 83 ALA A CA 1
ATOM 679 C C . ALA A 1 83 ? 34.608 8.641 -7.185 1.00 75.25 83 ALA A C 1
ATOM 681 O O . ALA A 1 83 ? 33.841 8.036 -6.441 1.00 75.25 83 ALA A O 1
ATOM 682 N N . LEU A 1 84 ? 34.511 9.959 -7.393 1.00 73.19 84 LEU A N 1
ATOM 683 C CA . LEU A 1 84 ? 33.440 10.816 -6.873 1.00 73.19 84 LEU A CA 1
ATOM 684 C C . LEU A 1 84 ? 32.211 10.882 -7.795 1.00 73.19 84 LEU A C 1
ATOM 686 O O . LEU A 1 84 ? 31.203 11.476 -7.410 1.00 73.19 84 LEU A O 1
ATOM 690 N N . LEU A 1 85 ? 32.267 10.293 -8.995 1.00 65.94 85 LEU A N 1
ATOM 691 C CA . LEU A 1 85 ? 31.085 10.153 -9.840 1.00 65.94 85 LEU A CA 1
ATOM 692 C C . LEU A 1 85 ? 30.192 9.036 -9.275 1.00 65.94 85 LEU A C 1
ATOM 694 O O . LEU A 1 85 ? 30.656 7.897 -9.157 1.00 65.94 85 LEU A O 1
ATOM 698 N N . PRO A 1 86 ? 28.915 9.309 -8.953 1.00 58.28 86 PRO A N 1
ATOM 699 C CA . PRO A 1 86 ? 27.976 8.247 -8.628 1.00 58.28 86 PRO A CA 1
ATOM 700 C C . PRO A 1 86 ? 27.837 7.327 -9.845 1.00 58.28 86 PRO A C 1
ATOM 702 O O . PRO A 1 86 ? 27.462 7.751 -10.939 1.00 58.28 86 PRO A O 1
ATOM 705 N N . SER A 1 87 ? 28.180 6.052 -9.667 1.00 56.59 87 SER A N 1
ATOM 706 C CA . SER A 1 87 ? 27.870 5.010 -10.640 1.00 56.59 87 SER A CA 1
ATOM 707 C C . SER A 1 87 ? 26.423 4.583 -10.423 1.00 56.59 87 SER A C 1
ATOM 709 O O . SER A 1 87 ? 26.147 3.603 -9.736 1.00 56.59 87 SER A O 1
ATOM 711 N N . ASP A 1 88 ? 25.489 5.324 -11.018 1.00 46.25 88 ASP A N 1
ATOM 712 C CA . ASP A 1 88 ? 24.098 4.886 -11.139 1.00 46.25 88 ASP A CA 1
ATOM 713 C C . ASP A 1 88 ? 24.044 3.706 -12.117 1.00 46.25 88 ASP A C 1
ATOM 715 O O . ASP A 1 88 ? 23.821 3.847 -13.319 1.00 46.25 88 ASP A O 1
ATOM 719 N N . GLN A 1 89 ? 24.327 2.510 -11.610 1.00 46.66 89 GLN A N 1
ATOM 720 C CA . GLN A 1 89 ? 23.937 1.255 -12.242 1.00 46.66 89 GLN A CA 1
ATOM 721 C C . GLN A 1 89 ? 22.812 0.651 -11.410 1.00 46.66 89 GLN A C 1
ATOM 723 O O . GLN A 1 89 ? 22.951 -0.400 -10.785 1.00 46.66 89 GLN A O 1
ATOM 728 N N . THR A 1 90 ? 21.670 1.337 -11.401 1.00 38.53 90 THR A N 1
ATOM 729 C CA . THR A 1 90 ? 20.412 0.704 -11.033 1.00 38.53 90 THR A CA 1
ATOM 730 C C . THR A 1 90 ? 20.066 -0.279 -12.158 1.00 38.53 90 THR A C 1
ATOM 732 O O . THR A 1 90 ? 19.631 0.099 -13.244 1.00 38.53 90 THR A O 1
ATOM 735 N N . VAL A 1 91 ? 20.300 -1.578 -11.938 1.00 44.81 91 VAL A N 1
ATOM 736 C CA . VAL A 1 91 ? 19.625 -2.631 -12.721 1.00 44.81 91 VAL A CA 1
ATOM 737 C C . VAL A 1 91 ? 18.193 -2.715 -12.219 1.00 44.81 91 VAL A C 1
ATOM 739 O O . VAL A 1 91 ? 17.806 -3.484 -11.345 1.00 44.81 91 VAL A O 1
ATOM 742 N N . ASP A 1 92 ? 17.462 -1.760 -12.740 1.00 47.31 92 ASP A N 1
ATOM 743 C CA . ASP A 1 92 ? 16.162 -1.277 -12.347 1.00 47.31 92 ASP A CA 1
ATOM 744 C C . ASP A 1 92 ? 15.156 -2.207 -13.077 1.00 47.31 92 ASP A C 1
ATOM 746 O O . ASP A 1 92 ? 15.349 -2.514 -14.259 1.00 47.31 92 ASP A O 1
ATOM 750 N N . ALA A 1 93 ? 14.208 -2.800 -12.331 1.00 54.59 93 ALA A N 1
ATOM 751 C CA . ALA A 1 93 ? 13.502 -4.045 -12.683 1.00 54.59 93 ALA A CA 1
ATOM 752 C C . ALA A 1 93 ? 13.077 -4.102 -14.163 1.00 54.59 93 ALA A C 1
ATOM 754 O O . ALA A 1 93 ? 12.263 -3.314 -14.642 1.00 54.59 93 ALA A O 1
ATOM 755 N N . LEU A 1 94 ? 13.696 -5.019 -14.908 1.00 57.34 94 LEU A N 1
ATOM 756 C CA . LEU A 1 94 ? 13.558 -5.115 -16.356 1.00 57.34 94 LEU A CA 1
ATOM 757 C C . LEU A 1 94 ? 12.593 -6.252 -16.703 1.00 57.34 94 LEU A C 1
ATOM 759 O O . LEU A 1 94 ? 13.014 -7.378 -16.987 1.00 57.34 94 LEU A O 1
ATOM 763 N N . SER A 1 95 ? 11.293 -5.959 -16.707 1.00 60.12 95 SER A N 1
ATOM 764 C CA . SER A 1 95 ? 10.283 -6.910 -17.179 1.00 60.12 95 SER A CA 1
ATOM 765 C C . SER A 1 95 ? 10.263 -6.945 -18.710 1.00 60.12 95 SER A C 1
ATOM 767 O O . SER A 1 95 ? 9.925 -5.962 -19.376 1.00 60.12 95 SER A O 1
ATOM 769 N N . LYS A 1 96 ? 10.647 -8.087 -19.287 1.00 63.09 96 LYS A N 1
ATOM 770 C CA . LYS A 1 96 ? 10.791 -8.294 -20.738 1.00 63.09 96 LYS A CA 1
ATOM 771 C C . LYS A 1 96 ? 10.065 -9.556 -21.194 1.00 63.09 96 LYS A C 1
ATOM 773 O O . LYS A 1 96 ? 9.528 -10.310 -20.391 1.00 63.09 96 LYS A O 1
ATOM 778 N N . LEU A 1 97 ? 10.074 -9.803 -22.504 1.00 43.00 97 LEU A N 1
ATOM 779 C CA . LEU A 1 97 ? 9.486 -11.002 -23.099 1.00 43.00 97 LEU A CA 1
ATOM 780 C C . LEU A 1 97 ? 10.006 -12.277 -22.409 1.00 43.00 97 LEU A C 1
ATOM 782 O O . LEU A 1 97 ? 11.215 -12.502 -22.354 1.00 43.00 97 LEU A O 1
ATOM 786 N N . GLY A 1 98 ? 9.082 -13.091 -21.898 1.00 42.28 98 GLY A N 1
ATOM 787 C CA . GLY A 1 98 ? 9.372 -14.310 -21.139 1.00 42.28 98 GLY A CA 1
ATOM 788 C C . GLY A 1 98 ? 9.423 -14.137 -19.615 1.00 42.28 98 GLY A C 1
ATOM 789 O O . GLY A 1 98 ? 9.477 -15.144 -18.916 1.00 42.28 98 GLY A O 1
ATOM 790 N N .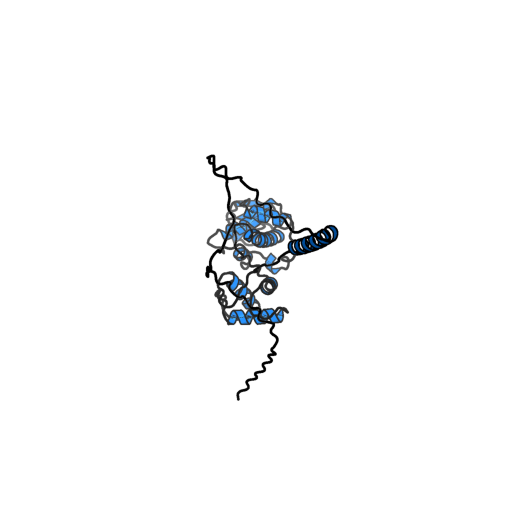 SER A 1 99 ? 9.367 -12.910 -19.083 1.00 59.09 99 SER A N 1
ATOM 791 C CA . SER A 1 99 ? 9.233 -12.674 -17.640 1.00 59.09 99 SER A CA 1
ATOM 792 C C . SER A 1 99 ? 7.886 -13.189 -17.122 1.00 59.09 99 SER A C 1
ATOM 794 O O . SER A 1 99 ? 6.864 -13.081 -17.803 1.00 59.09 99 SER A O 1
ATOM 796 N N . THR A 1 100 ? 7.863 -13.710 -15.897 1.00 61.34 100 THR A N 1
ATOM 797 C CA . THR A 1 100 ? 6.638 -14.156 -15.221 1.00 61.34 100 THR A CA 1
ATOM 798 C C . THR A 1 100 ? 6.618 -13.676 -13.777 1.00 61.34 100 THR A C 1
ATOM 800 O O . THR A 1 100 ? 7.675 -13.623 -13.153 1.00 61.34 100 THR A O 1
ATOM 803 N N . GLY A 1 101 ? 5.444 -13.377 -13.221 1.00 63.81 101 GLY A N 1
ATOM 804 C CA . GLY A 1 101 ? 5.314 -13.054 -11.796 1.00 63.81 101 GLY A CA 1
ATOM 805 C C . GLY A 1 101 ? 4.259 -12.000 -11.481 1.00 63.81 101 GLY A C 1
ATOM 806 O O . GLY A 1 101 ? 3.502 -11.555 -12.349 1.00 63.81 101 GLY A O 1
ATOM 807 N N . SER A 1 102 ? 4.219 -11.593 -10.213 1.00 61.78 102 SER A N 1
ATOM 808 C CA . SER A 1 102 ? 3.292 -10.579 -9.699 1.00 61.78 102 SER A CA 1
ATOM 809 C C . SER A 1 102 ? 3.473 -9.223 -10.389 1.00 61.78 102 SER A C 1
ATOM 811 O O . SER A 1 102 ? 2.481 -8.594 -10.748 1.00 61.78 102 SER A O 1
ATOM 813 N N . GLU A 1 103 ? 4.713 -8.815 -10.666 1.00 63.94 103 GLU A N 1
ATOM 814 C CA . GLU A 1 103 ? 5.031 -7.586 -11.408 1.00 63.94 103 GLU A CA 1
ATOM 815 C C . GLU A 1 103 ? 4.398 -7.586 -12.806 1.00 63.94 103 GLU A C 1
ATOM 817 O O . GLU A 1 103 ? 3.715 -6.642 -13.201 1.00 63.94 103 GLU A O 1
ATOM 822 N N . VAL A 1 104 ? 4.555 -8.689 -13.543 1.00 77.62 104 VAL A N 1
ATOM 823 C CA . VAL A 1 104 ? 3.985 -8.845 -14.885 1.00 77.62 104 VAL A CA 1
ATOM 824 C C . VAL A 1 104 ? 2.464 -8.776 -14.839 1.00 77.62 104 VAL A C 1
ATOM 826 O O . VAL A 1 104 ? 1.853 -8.124 -15.686 1.00 77.62 104 VAL A O 1
ATOM 829 N N . ARG A 1 105 ? 1.847 -9.386 -13.822 1.00 77.25 105 ARG A N 1
ATOM 830 C CA . ARG A 1 105 ? 0.399 -9.311 -13.612 1.00 77.25 105 ARG A CA 1
ATOM 831 C C . ARG A 1 105 ? -0.051 -7.874 -13.333 1.00 77.25 105 ARG A C 1
ATOM 833 O O . ARG A 1 105 ? -1.053 -7.455 -13.898 1.00 77.25 105 ARG A O 1
ATOM 840 N N . GLN A 1 106 ? 0.692 -7.094 -12.545 1.00 75.38 106 GLN A N 1
ATOM 841 C CA . GLN A 1 106 ? 0.383 -5.676 -12.307 1.00 75.38 106 GLN A CA 1
ATOM 842 C C . GLN A 1 106 ? 0.479 -4.839 -13.589 1.00 75.38 106 GLN A C 1
ATOM 844 O O . GLN A 1 106 ? -0.429 -4.057 -13.883 1.00 75.38 106 GLN A O 1
ATOM 849 N N . ILE A 1 107 ? 1.538 -5.047 -14.380 1.00 81.12 107 ILE A N 1
ATOM 850 C CA . ILE A 1 107 ? 1.721 -4.396 -15.686 1.00 81.12 107 ILE A CA 1
ATOM 851 C C . ILE A 1 107 ? 0.537 -4.718 -16.599 1.00 81.12 107 ILE A C 1
ATOM 853 O O . ILE A 1 107 ? -0.085 -3.814 -17.153 1.00 81.12 107 ILE A O 1
ATOM 857 N N . GLN A 1 108 ? 0.176 -5.996 -16.717 1.00 85.06 108 GLN A N 1
ATOM 858 C CA . GLN A 1 108 ? -0.964 -6.426 -17.522 1.00 85.06 108 GLN A CA 1
ATOM 859 C C . GLN A 1 108 ? -2.275 -5.804 -17.035 1.00 85.06 108 GLN A C 1
ATOM 861 O O . GLN A 1 108 ? -3.007 -5.263 -17.855 1.00 85.06 108 GLN A O 1
ATOM 866 N N . THR A 1 109 ? -2.555 -5.796 -15.729 1.00 82.19 109 THR A N 1
ATOM 867 C CA . THR A 1 109 ? -3.771 -5.182 -15.164 1.00 82.19 109 THR A CA 1
ATOM 868 C C . THR A 1 109 ? -3.888 -3.703 -15.529 1.00 82.19 109 THR A C 1
ATOM 870 O O . THR A 1 109 ? -4.949 -3.255 -15.962 1.00 82.19 109 THR A O 1
ATOM 873 N N . LYS A 1 110 ? -2.798 -2.935 -15.421 1.00 83.12 110 LYS A N 1
ATOM 874 C CA . LYS A 1 110 ? -2.788 -1.518 -15.820 1.00 83.12 110 LYS A CA 1
ATOM 875 C C . LYS A 1 110 ? -3.038 -1.351 -17.320 1.00 83.12 110 LYS A C 1
ATOM 877 O O . LYS A 1 110 ? -3.860 -0.530 -17.719 1.00 83.12 110 LYS A O 1
ATOM 882 N N . LEU A 1 111 ? -2.382 -2.163 -18.150 1.00 86.75 111 LEU A N 1
ATOM 883 C CA . LEU A 1 111 ? -2.562 -2.128 -19.604 1.00 86.75 111 LEU A CA 1
ATOM 884 C C . LEU A 1 111 ? -3.981 -2.516 -20.031 1.00 86.75 111 LEU A C 1
ATOM 886 O O . LEU A 1 111 ? -4.490 -1.934 -20.986 1.00 86.75 111 LEU A O 1
ATOM 890 N N . ILE A 1 112 ? -4.623 -3.450 -19.326 1.00 83.56 112 ILE A N 1
ATOM 891 C CA . ILE A 1 112 ? -6.027 -3.826 -19.542 1.00 83.56 112 ILE A CA 1
ATOM 892 C C . ILE A 1 112 ? -6.942 -2.652 -19.192 1.00 83.56 112 ILE A C 1
ATOM 894 O O . ILE A 1 112 ? -7.762 -2.249 -20.013 1.00 83.56 112 ILE A O 1
ATOM 898 N N . ASN A 1 113 ? -6.750 -2.037 -18.022 1.00 81.56 113 ASN A N 1
ATOM 899 C CA . ASN A 1 113 ? -7.564 -0.902 -17.574 1.00 81.56 113 ASN A CA 1
ATOM 900 C C . ASN A 1 113 ? -7.474 0.307 -18.516 1.00 81.56 113 ASN A C 1
ATOM 902 O O . ASN A 1 113 ? -8.436 1.057 -18.659 1.00 81.56 113 ASN A O 1
ATOM 906 N N . TRP A 1 114 ? -6.331 0.498 -19.173 1.00 83.44 114 TRP A N 1
ATOM 907 C CA . TRP A 1 114 ? -6.143 1.559 -20.165 1.00 83.44 114 TRP A CA 1
ATOM 908 C C . TRP A 1 114 ? -6.477 1.145 -21.603 1.00 83.44 114 TRP A C 1
ATOM 910 O O . TRP A 1 114 ? -6.299 1.947 -22.521 1.00 83.44 114 TRP A O 1
ATOM 920 N N . GLY A 1 115 ? -6.948 -0.085 -21.815 1.00 86.00 115 GLY A N 1
ATOM 921 C CA . GLY A 1 115 ? -7.372 -0.583 -23.124 1.00 86.00 115 GLY A CA 1
ATOM 922 C C . GLY A 1 115 ? -6.232 -0.898 -24.098 1.00 86.00 115 GLY A C 1
ATOM 923 O O . GLY A 1 115 ? -6.472 -1.012 -25.298 1.00 86.00 115 GLY A O 1
ATOM 924 N N . TYR A 1 116 ? -4.991 -1.039 -23.620 1.00 84.69 116 TYR A N 1
ATOM 925 C CA . TYR A 1 116 ? -3.861 -1.475 -24.452 1.00 84.69 116 TYR A CA 1
ATOM 926 C C . TYR A 1 116 ? -3.781 -2.996 -24.602 1.00 84.69 116 TYR A C 1
ATOM 928 O O . TYR A 1 116 ? -3.166 -3.478 -25.554 1.00 84.69 116 TYR A O 1
ATOM 936 N N . LEU A 1 117 ? -4.357 -3.754 -23.663 1.00 88.25 117 LEU A N 1
ATOM 937 C CA . LEU A 1 117 ? -4.321 -5.215 -23.646 1.00 88.25 117 LEU A CA 1
ATOM 938 C C . LEU A 1 117 ? -5.734 -5.786 -23.474 1.00 88.25 117 LEU A C 1
ATOM 940 O O . LEU A 1 117 ? -6.394 -5.513 -22.480 1.00 88.25 117 LEU A O 1
ATOM 944 N N . ASN A 1 118 ? -6.165 -6.626 -24.417 1.00 84.62 118 ASN A N 1
ATOM 945 C CA . ASN A 1 118 ? -7.486 -7.268 -24.417 1.00 84.62 118 ASN A CA 1
ATOM 946 C C . ASN A 1 118 ? -7.378 -8.763 -24.072 1.00 84.62 118 ASN A C 1
ATOM 948 O O . ASN A 1 118 ? -7.877 -9.622 -24.795 1.00 84.62 118 ASN A O 1
ATOM 952 N N . ASP A 1 119 ? -6.670 -9.077 -22.990 1.00 80.94 119 ASP A N 1
ATOM 953 C CA . ASP A 1 119 ? -6.469 -10.438 -22.483 1.00 80.94 119 ASP A CA 1
ATOM 954 C C . ASP A 1 119 ? -6.485 -10.438 -20.950 1.00 80.94 119 ASP A C 1
ATOM 956 O O . ASP A 1 119 ? -6.487 -9.385 -20.317 1.00 80.94 119 ASP A O 1
ATOM 960 N N . LYS A 1 120 ? -6.495 -11.625 -20.335 1.00 80.00 120 LYS A 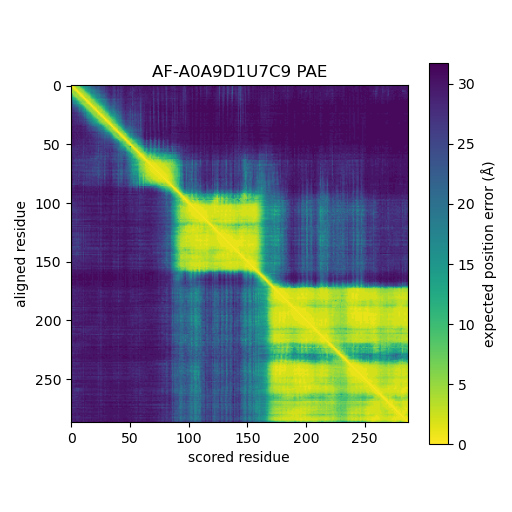N 1
ATOM 961 C CA . LYS A 1 120 ? -6.395 -11.759 -18.876 1.00 80.00 120 LYS A CA 1
ATOM 962 C 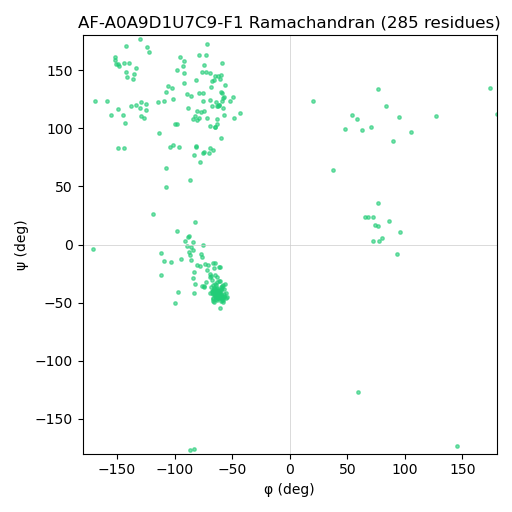C . LYS A 1 120 ? -4.976 -11.462 -18.379 1.00 80.00 120 LYS A C 1
ATOM 964 O O . LYS A 1 120 ? -4.002 -11.803 -19.046 1.00 80.00 120 LYS A O 1
ATOM 969 N N . ALA A 1 121 ? -4.861 -10.914 -17.169 1.00 79.75 121 ALA A N 1
ATOM 970 C CA . ALA A 1 121 ? -3.583 -10.755 -16.476 1.00 79.75 121 ALA A CA 1
ATOM 971 C C . ALA A 1 121 ? -3.103 -12.111 -15.920 1.00 79.75 121 ALA A C 1
ATOM 973 O O . ALA A 1 121 ? -3.279 -12.450 -14.745 1.00 79.75 121 ALA A O 1
ATOM 974 N N . ASP A 1 122 ? -2.547 -12.942 -16.795 1.00 73.12 122 ASP A N 1
ATOM 975 C CA . ASP A 1 122 ? -2.029 -14.274 -16.471 1.00 73.12 122 ASP A CA 1
ATOM 976 C C . ASP A 1 122 ? -0.664 -14.252 -15.769 1.00 73.12 122 ASP A C 1
ATOM 978 O O . ASP A 1 122 ? -0.232 -15.280 -15.253 1.00 73.12 122 ASP A O 1
ATOM 982 N N . GLY A 1 123 ? -0.022 -13.086 -15.681 1.00 69.81 123 GLY A N 1
ATOM 983 C CA . GLY A 1 123 ? 1.298 -12.925 -15.086 1.00 69.81 123 GLY A CA 1
ATOM 984 C C . GLY A 1 123 ? 2.424 -13.402 -15.996 1.00 69.81 123 GLY A C 1
ATOM 985 O O . GLY A 1 123 ? 3.531 -13.595 -15.500 1.00 69.81 123 GLY A O 1
ATOM 986 N N . ILE A 1 124 ? 2.167 -13.592 -17.298 1.00 75.31 124 ILE A N 1
ATOM 987 C CA . ILE A 1 124 ? 3.151 -14.037 -18.291 1.00 75.31 124 ILE A CA 1
ATOM 988 C C . ILE A 1 124 ? 3.403 -12.926 -19.312 1.00 75.31 124 ILE A C 1
ATOM 990 O O . ILE A 1 124 ? 2.511 -12.457 -20.024 1.00 75.31 124 ILE A O 1
ATOM 994 N N . TYR A 1 125 ? 4.660 -12.507 -19.439 1.00 73.19 125 TYR A N 1
ATOM 995 C CA . TYR A 1 125 ? 5.048 -11.428 -20.337 1.00 73.19 125 TYR A CA 1
ATOM 996 C C . TYR A 1 125 ? 5.232 -11.986 -21.751 1.00 73.19 125 TYR A C 1
ATOM 998 O O . TYR A 1 125 ? 6.344 -12.240 -22.217 1.00 73.19 125 TYR A O 1
ATOM 1006 N N . GLY A 1 126 ? 4.110 -12.224 -22.428 1.00 78.94 126 GLY A N 1
ATOM 1007 C CA . GLY A 1 126 ? 4.060 -12.717 -23.802 1.00 78.94 126 GLY A CA 1
ATOM 1008 C C . GLY A 1 126 ? 4.136 -11.617 -24.865 1.00 78.94 126 GLY A C 1
ATOM 1009 O O . GLY A 1 126 ? 4.252 -10.423 -24.582 1.00 78.94 126 GLY A O 1
ATOM 1010 N N . THR A 1 127 ? 4.018 -12.025 -26.130 1.00 83.25 127 THR A N 1
ATOM 1011 C CA . THR A 1 127 ? 4.031 -11.124 -27.298 1.00 83.25 127 THR A CA 1
ATOM 1012 C C . THR A 1 127 ? 2.918 -10.079 -27.253 1.00 83.25 127 THR A C 1
ATOM 1014 O O . THR A 1 127 ? 3.134 -8.930 -27.634 1.00 83.25 127 THR A O 1
ATOM 1017 N N . LYS A 1 128 ? 1.744 -10.449 -26.734 1.00 84.12 128 LYS A N 1
ATOM 1018 C CA . LYS A 1 128 ? 0.608 -9.537 -26.567 1.00 84.12 128 LYS A CA 1
ATOM 1019 C C . LYS A 1 128 ? 0.891 -8.449 -25.526 1.00 84.12 128 LYS A C 1
ATOM 1021 O O . LYS A 1 128 ? 0.740 -7.270 -25.833 1.00 84.12 128 LYS A O 1
ATOM 1026 N N . THR A 1 129 ? 1.395 -8.834 -24.351 1.00 85.19 129 THR A N 1
ATOM 1027 C CA . THR A 1 129 ? 1.833 -7.908 -23.292 1.00 85.19 129 THR A CA 1
ATOM 1028 C C . THR A 1 129 ? 2.906 -6.952 -23.811 1.00 85.19 129 THR A C 1
ATOM 1030 O O . THR A 1 129 ? 2.797 -5.743 -23.628 1.00 85.19 129 THR A O 1
ATOM 1033 N N . ARG A 1 130 ? 3.894 -7.469 -24.553 1.00 84.62 130 ARG A N 1
ATOM 1034 C CA . ARG A 1 130 ? 4.933 -6.651 -25.189 1.00 84.62 130 ARG A CA 1
ATOM 1035 C C . ARG A 1 130 ? 4.350 -5.595 -26.132 1.00 84.62 130 ARG A C 1
ATOM 1037 O O . ARG A 1 130 ? 4.739 -4.434 -26.061 1.00 84.62 130 ARG A O 1
ATOM 1044 N N . ASN A 1 131 ? 3.425 -5.979 -27.010 1.00 86.62 131 ASN A N 1
ATOM 1045 C CA . ASN A 1 131 ? 2.808 -5.043 -27.954 1.00 86.62 131 ASN A CA 1
ATOM 1046 C C . ASN A 1 131 ? 1.983 -3.964 -27.238 1.00 86.62 131 ASN A C 1
ATOM 1048 O O . ASN A 1 131 ? 2.032 -2.798 -27.631 1.00 86.62 131 ASN A O 1
ATOM 1052 N N . ALA A 1 132 ? 1.284 -4.334 -26.163 1.00 89.44 132 ALA A N 1
ATOM 1053 C CA . ALA A 1 132 ? 0.565 -3.392 -25.312 1.00 89.44 132 ALA A CA 1
ATOM 1054 C C . ALA A 1 132 ? 1.518 -2.389 -24.636 1.00 89.44 132 ALA A C 1
ATOM 1056 O O . ALA A 1 132 ? 1.252 -1.187 -24.642 1.00 89.44 132 ALA A O 1
ATOM 1057 N N . VAL A 1 133 ? 2.671 -2.851 -24.138 1.00 88.88 133 VAL A N 1
ATOM 1058 C CA . VAL A 1 133 ? 3.705 -1.971 -23.567 1.00 88.88 133 VAL A CA 1
ATOM 1059 C C . VAL A 1 133 ? 4.293 -1.029 -24.616 1.00 88.88 133 VAL A C 1
ATOM 1061 O O . VAL A 1 133 ? 4.429 0.156 -24.338 1.00 88.88 133 VAL A O 1
ATOM 1064 N N . ILE A 1 134 ? 4.554 -1.494 -25.841 1.00 85.94 134 ILE A N 1
ATOM 1065 C CA . ILE A 1 134 ? 5.005 -0.625 -26.947 1.00 85.94 134 ILE A CA 1
ATOM 1066 C C . ILE A 1 134 ? 3.983 0.480 -27.225 1.00 85.94 134 ILE A C 1
ATOM 1068 O O . ILE A 1 134 ? 4.357 1.638 -27.413 1.00 85.94 134 ILE A O 1
ATOM 1072 N N . ALA A 1 135 ? 2.694 0.136 -27.269 1.00 89.75 135 ALA A N 1
ATOM 1073 C CA . ALA A 1 135 ? 1.632 1.109 -27.505 1.00 89.75 135 ALA A CA 1
ATOM 1074 C C . ALA A 1 135 ? 1.569 2.155 -26.381 1.00 89.75 135 ALA A C 1
ATOM 1076 O O . ALA A 1 135 ? 1.506 3.355 -26.659 1.00 89.75 135 ALA A O 1
ATOM 1077 N N . PHE A 1 136 ? 1.675 1.709 -25.127 1.00 90.75 136 PHE A N 1
ATOM 1078 C CA . PHE A 1 136 ? 1.779 2.587 -23.966 1.00 90.75 136 PHE A CA 1
ATOM 1079 C C . PHE A 1 136 ? 3.008 3.506 -24.049 1.00 90.75 136 PHE A C 1
ATOM 1081 O O . PHE A 1 136 ? 2.881 4.721 -23.897 1.00 90.75 136 PHE A O 1
ATOM 1088 N N . GLN A 1 137 ? 4.186 2.953 -24.342 1.00 91.06 137 GLN A N 1
ATOM 1089 C CA . GLN A 1 137 ? 5.438 3.705 -24.445 1.00 91.06 137 GLN A CA 1
ATOM 1090 C C . GLN A 1 137 ? 5.351 4.794 -25.516 1.00 91.06 137 GLN A C 1
ATOM 1092 O O . GLN A 1 137 ? 5.675 5.946 -25.242 1.00 91.06 137 GLN A O 1
ATOM 1097 N N . ARG A 1 138 ? 4.826 4.462 -26.703 1.00 90.38 138 ARG A N 1
ATOM 1098 C CA . ARG A 1 138 ? 4.630 5.436 -27.790 1.00 90.38 138 ARG A CA 1
ATOM 1099 C C . ARG A 1 138 ? 3.713 6.580 -27.384 1.00 90.38 138 ARG A C 1
ATOM 1101 O O . ARG A 1 138 ? 4.017 7.727 -27.691 1.00 90.38 138 ARG A O 1
ATOM 1108 N N . LYS A 1 139 ? 2.608 6.282 -26.694 1.00 86.75 139 LYS A N 1
ATOM 1109 C CA . LYS A 1 139 ? 1.652 7.316 -26.277 1.00 86.75 139 LYS A CA 1
ATOM 1110 C C . LYS A 1 139 ? 2.236 8.262 -25.224 1.00 86.75 139 LYS A C 1
ATOM 1112 O O . LYS A 1 139 ? 1.873 9.429 -25.202 1.00 86.75 139 LYS A O 1
ATOM 1117 N N . ASN A 1 140 ? 3.145 7.768 -24.385 1.00 80.44 140 ASN A N 1
ATOM 1118 C CA . ASN A 1 140 ? 3.752 8.529 -23.290 1.00 80.44 140 ASN A CA 1
ATOM 1119 C C . ASN A 1 140 ? 5.137 9.107 -23.631 1.00 80.44 140 ASN A C 1
ATOM 1121 O O . ASN A 1 140 ? 5.844 9.557 -22.735 1.00 80.44 140 ASN A O 1
ATOM 1125 N N . GLY A 1 141 ? 5.548 9.090 -24.905 1.00 85.19 141 GLY A N 1
ATOM 1126 C CA . GLY A 1 141 ? 6.831 9.663 -25.333 1.00 85.19 141 GLY A CA 1
ATOM 1127 C C . GLY A 1 141 ? 8.064 8.905 -24.825 1.00 85.19 141 GLY A C 1
ATOM 1128 O O . GLY A 1 141 ? 9.140 9.486 -24.715 1.00 85.19 141 GLY A O 1
ATOM 1129 N N . LEU A 1 142 ? 7.915 7.619 -24.505 1.00 85.38 142 LEU A N 1
ATOM 1130 C CA . LEU A 1 142 ? 8.997 6.748 -24.050 1.00 85.38 142 LEU A CA 1
ATOM 1131 C C . LEU A 1 142 ? 9.592 5.947 -25.213 1.00 85.38 142 LEU A C 1
ATOM 1133 O O . LEU A 1 142 ? 8.954 5.737 -26.250 1.00 85.38 142 LEU A O 1
ATOM 1137 N N . THR A 1 143 ? 10.799 5.420 -25.009 1.00 83.25 143 THR A N 1
ATOM 1138 C CA . THR A 1 143 ? 11.416 4.457 -25.928 1.00 83.25 143 THR A CA 1
ATOM 1139 C C . THR A 1 143 ? 10.514 3.234 -26.089 1.00 83.25 143 THR A C 1
ATOM 1141 O O . THR A 1 143 ? 10.247 2.519 -25.130 1.00 83.25 143 THR A O 1
ATOM 1144 N N . ALA A 1 144 ? 10.035 2.996 -27.310 1.00 87.94 144 ALA A N 1
ATOM 1145 C CA . ALA A 1 144 ? 9.048 1.964 -27.625 1.00 87.94 144 ALA A CA 1
ATOM 1146 C C . ALA A 1 144 ? 9.685 0.590 -27.913 1.00 87.94 144 ALA A C 1
ATOM 1148 O O . ALA A 1 144 ? 9.498 0.010 -28.987 1.00 87.94 144 ALA A O 1
ATOM 1149 N N . ASP A 1 145 ? 10.481 0.092 -26.971 1.00 76.38 145 ASP A N 1
ATOM 1150 C CA . ASP A 1 145 ? 11.218 -1.175 -27.066 1.00 76.38 145 ASP A CA 1
ATOM 1151 C C . ASP A 1 145 ? 10.390 -2.406 -26.639 1.00 76.38 145 ASP A C 1
ATOM 1153 O O . ASP A 1 145 ? 10.747 -3.553 -26.950 1.00 76.38 145 ASP A O 1
ATOM 1157 N N . GLY A 1 146 ? 9.241 -2.177 -25.997 1.00 76.38 146 GLY A N 1
ATOM 1158 C CA . GLY A 1 146 ? 8.376 -3.216 -25.447 1.00 76.38 146 GLY A CA 1
ATOM 1159 C C . GLY A 1 146 ? 8.950 -3.872 -24.203 1.00 76.38 146 GLY A C 1
ATOM 1160 O O . GLY A 1 146 ? 8.628 -5.026 -23.922 1.00 76.38 146 GLY A O 1
ATOM 1161 N N . ILE A 1 147 ? 9.833 -3.166 -23.502 1.00 79.62 147 ILE A N 1
ATOM 1162 C CA . ILE A 1 147 ? 10.413 -3.582 -22.236 1.00 79.62 147 ILE A CA 1
ATOM 1163 C C . ILE A 1 147 ? 9.821 -2.688 -21.151 1.00 79.62 147 ILE A C 1
ATOM 1165 O O . ILE A 1 147 ? 9.923 -1.459 -21.178 1.00 79.62 147 ILE A O 1
ATOM 1169 N N . ALA A 1 148 ? 9.198 -3.309 -20.154 1.00 75.25 148 ALA A N 1
ATOM 1170 C CA . ALA A 1 148 ? 8.764 -2.607 -18.957 1.00 75.25 148 ALA A CA 1
ATOM 1171 C C . ALA A 1 148 ? 9.983 -2.385 -18.054 1.00 75.25 148 ALA A C 1
ATOM 1173 O O . ALA A 1 148 ? 10.160 -3.051 -17.043 1.00 75.25 148 ALA A O 1
ATOM 1174 N N . GLY A 1 149 ? 10.861 -1.490 -18.504 1.00 72.06 149 GLY A N 1
ATOM 1175 C CA . GLY A 1 149 ? 11.953 -0.957 -17.715 1.00 72.06 149 GLY A CA 1
ATOM 1176 C C . GLY A 1 149 ? 11.489 0.204 -16.834 1.00 72.06 149 GLY A C 1
ATOM 1177 O O . GLY A 1 149 ? 10.319 0.587 -16.847 1.00 72.06 149 GLY A O 1
ATOM 1178 N N . PRO A 1 150 ? 12.407 0.848 -16.119 1.00 68.50 150 PRO A N 1
ATOM 1179 C CA . PRO A 1 150 ? 12.071 1.736 -15.007 1.00 68.50 150 PRO A CA 1
ATOM 1180 C C . PRO A 1 150 ? 11.317 2.993 -15.402 1.00 68.50 150 PRO A C 1
ATOM 1182 O O . PRO A 1 150 ? 10.383 3.400 -14.723 1.00 68.50 150 PRO A O 1
ATOM 1185 N N . ALA A 1 151 ? 11.704 3.613 -16.517 1.00 70.12 151 ALA A N 1
ATOM 1186 C CA . ALA A 1 151 ? 10.990 4.768 -17.050 1.00 70.12 151 ALA A CA 1
ATOM 1187 C C . ALA A 1 151 ? 9.545 4.392 -17.414 1.00 70.12 151 ALA A C 1
ATOM 1189 O O . ALA A 1 151 ? 8.612 5.122 -17.089 1.00 70.12 151 ALA A O 1
ATOM 1190 N N . THR A 1 152 ? 9.358 3.214 -18.015 1.00 80.88 152 THR A N 1
ATOM 1191 C CA . THR A 1 152 ? 8.045 2.662 -18.355 1.00 80.88 152 THR A CA 1
ATOM 1192 C C . THR A 1 152 ? 7.240 2.333 -17.100 1.00 80.88 152 THR A C 1
ATOM 1194 O O . THR A 1 152 ? 6.082 2.718 -17.002 1.00 80.88 152 THR A O 1
ATOM 1197 N N . LEU A 1 153 ? 7.848 1.668 -16.118 1.00 78.88 153 LEU A N 1
ATOM 1198 C CA . LEU A 1 153 ? 7.223 1.286 -14.853 1.00 78.88 153 LEU A CA 1
ATOM 1199 C C . LEU A 1 153 ? 6.796 2.513 -14.033 1.00 78.88 153 LEU A C 1
ATOM 1201 O O . LEU A 1 153 ? 5.643 2.585 -13.609 1.00 78.88 153 LEU A O 1
ATOM 1205 N N . ARG A 1 154 ? 7.659 3.533 -13.920 1.00 74.00 154 ARG A N 1
ATOM 1206 C CA . ARG A 1 154 ? 7.323 4.829 -13.299 1.00 74.00 154 ARG A CA 1
ATOM 1207 C C . ARG A 1 154 ? 6.166 5.515 -14.012 1.00 74.00 154 ARG A C 1
ATOM 1209 O O . ARG A 1 154 ? 5.237 5.963 -13.352 1.00 74.00 154 ARG A O 1
ATOM 1216 N N . ALA A 1 155 ? 6.186 5.552 -15.345 1.00 74.62 155 ALA A N 1
ATOM 1217 C CA . ALA A 1 155 ? 5.086 6.119 -16.121 1.00 74.62 155 ALA A CA 1
ATOM 1218 C C . ALA A 1 155 ? 3.772 5.340 -15.930 1.00 74.62 155 ALA A C 1
ATOM 1220 O O . ALA A 1 155 ? 2.695 5.918 -16.036 1.00 74.62 155 ALA A O 1
ATOM 1221 N N . MET A 1 156 ? 3.845 4.040 -15.625 1.00 74.56 156 MET A N 1
ATOM 1222 C CA . MET A 1 156 ? 2.674 3.223 -15.294 1.00 74.56 156 MET A CA 1
ATOM 1223 C C . MET A 1 156 ? 2.245 3.328 -13.817 1.00 74.56 156 MET A C 1
ATOM 1225 O O . MET A 1 156 ? 1.226 2.747 -13.430 1.00 74.56 156 MET A O 1
ATOM 1229 N N . GLY A 1 157 ? 3.011 4.042 -12.985 1.00 68.69 157 GLY A N 1
ATOM 1230 C CA . GLY A 1 157 ? 2.819 4.093 -11.535 1.00 68.69 157 GLY A CA 1
ATOM 1231 C C . GLY A 1 157 ? 3.059 2.746 -10.848 1.00 68.69 157 GLY A C 1
ATOM 1232 O O . GLY A 1 157 ? 2.497 2.493 -9.786 1.00 68.69 157 GLY A O 1
ATOM 1233 N N . ILE A 1 158 ? 3.839 1.861 -11.475 1.00 69.12 158 ILE A N 1
ATOM 1234 C CA . ILE A 1 158 ? 4.233 0.559 -10.936 1.00 69.12 158 ILE A CA 1
ATOM 1235 C C . ILE A 1 158 ? 5.644 0.723 -10.387 1.00 69.12 158 ILE A C 1
ATOM 1237 O O . ILE A 1 158 ? 6.613 0.783 -11.137 1.00 69.12 158 ILE A O 1
ATOM 1241 N N . PHE A 1 159 ? 5.772 0.820 -9.072 1.00 58.56 159 PHE A N 1
ATOM 1242 C CA . PHE A 1 159 ? 7.070 0.891 -8.410 1.00 58.56 159 PHE A CA 1
ATOM 1243 C C . PHE A 1 159 ? 7.440 -0.516 -7.952 1.00 58.56 159 PHE A C 1
ATOM 1245 O O . PHE A 1 159 ? 7.137 -0.885 -6.822 1.00 58.56 159 PHE A O 1
ATOM 1252 N N . ASN A 1 160 ? 8.028 -1.334 -8.836 1.00 55.34 160 ASN A N 1
ATOM 1253 C CA . ASN A 1 160 ? 8.462 -2.660 -8.410 1.00 55.34 160 ASN A CA 1
ATOM 1254 C C . ASN A 1 160 ? 9.842 -2.596 -7.756 1.00 55.34 160 ASN A C 1
ATOM 1256 O O . ASN A 1 160 ? 10.873 -2.400 -8.401 1.00 55.34 160 ASN A O 1
ATOM 1260 N N . SER A 1 161 ? 9.824 -2.770 -6.443 1.00 49.66 161 SER A N 1
ATOM 1261 C CA . SER A 1 161 ? 10.989 -2.952 -5.595 1.00 49.66 161 SER A CA 1
ATOM 1262 C C . SER A 1 161 ? 11.436 -4.399 -5.664 1.00 49.66 161 SER A C 1
ATOM 1264 O O . SER A 1 161 ? 11.075 -5.223 -4.832 1.00 49.66 161 SER A O 1
ATOM 1266 N N . SER A 1 162 ? 12.240 -4.722 -6.669 1.00 40.41 162 SER A N 1
ATOM 1267 C CA . SER A 1 162 ? 12.922 -6.009 -6.700 1.00 40.41 162 SER A CA 1
ATOM 1268 C C . SER A 1 162 ? 14.312 -5.879 -7.308 1.00 40.41 162 SER A C 1
ATOM 1270 O O . SER A 1 162 ? 14.537 -6.211 -8.470 1.00 40.41 162 SER A O 1
ATOM 1272 N N . THR 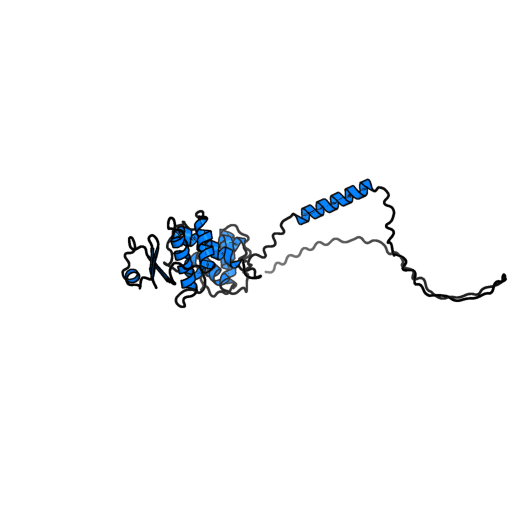A 1 163 ? 15.268 -5.478 -6.473 1.00 39.06 163 THR A N 1
ATOM 1273 C CA . THR A 1 163 ? 16.645 -5.959 -6.593 1.00 39.06 163 THR A CA 1
ATOM 1274 C C . THR A 1 163 ? 17.034 -6.514 -5.230 1.00 39.06 163 THR A C 1
ATOM 1276 O O . THR A 1 163 ? 17.132 -5.790 -4.242 1.00 39.06 163 THR A O 1
ATOM 1279 N N . GLY A 1 164 ? 17.157 -7.836 -5.157 1.00 39.66 164 GLY A N 1
ATOM 1280 C CA . GLY A 1 164 ? 17.524 -8.528 -3.934 1.00 39.66 164 GLY A CA 1
ATOM 1281 C C . GLY A 1 164 ? 18.975 -8.257 -3.557 1.00 39.66 164 GLY A C 1
ATOM 1282 O O . GLY A 1 164 ? 19.888 -8.548 -4.324 1.00 39.66 164 GLY A O 1
ATOM 1283 N N . SER A 1 165 ? 19.175 -7.767 -2.339 1.00 34.34 165 SER A N 1
ATOM 1284 C CA . SER A 1 165 ? 20.104 -8.345 -1.368 1.00 34.34 165 SER A CA 1
ATOM 1285 C C . SER A 1 165 ? 19.684 -7.865 0.019 1.00 34.34 165 SER A C 1
ATOM 1287 O O . SER A 1 165 ? 19.561 -6.667 0.241 1.00 34.34 165 SER A O 1
ATOM 1289 N N . SER A 1 166 ? 19.423 -8.824 0.912 1.00 33.47 166 SER A N 1
ATOM 1290 C CA . SER A 1 166 ? 19.338 -8.670 2.372 1.00 33.47 166 SER A CA 1
ATOM 1291 C C . SER A 1 166 ? 18.493 -7.503 2.907 1.00 33.47 166 SER A C 1
ATOM 1293 O O . SER A 1 166 ? 18.971 -6.382 3.023 1.00 33.47 166 SER A O 1
ATOM 1295 N N . ALA A 1 167 ? 17.256 -7.814 3.309 1.00 39.94 167 ALA A N 1
ATOM 1296 C CA . ALA A 1 167 ? 16.592 -7.225 4.474 1.00 39.94 167 ALA A CA 1
ATOM 1297 C C . ALA A 1 167 ? 16.847 -5.725 4.736 1.00 39.94 167 ALA A C 1
ATOM 1299 O O . ALA A 1 167 ? 17.413 -5.403 5.765 1.00 39.94 167 ALA A O 1
ATOM 1300 N N . GLN A 1 168 ? 16.436 -4.815 3.840 1.00 35.69 168 GLN A N 1
ATOM 1301 C CA . GLN A 1 168 ? 16.090 -3.436 4.252 1.00 35.69 168 GLN A CA 1
ATOM 1302 C C . GLN A 1 168 ? 15.434 -2.542 3.180 1.00 35.69 168 GLN A C 1
ATOM 1304 O O . GLN A 1 168 ? 15.057 -1.422 3.499 1.00 35.69 168 GLN A O 1
ATOM 1309 N N . SER A 1 169 ? 15.264 -2.987 1.923 1.00 37.53 169 SER A N 1
ATOM 1310 C CA . SER A 1 169 ? 14.790 -2.101 0.834 1.00 37.53 169 SER A CA 1
ATOM 1311 C C . SER A 1 169 ? 13.365 -2.354 0.310 1.00 37.53 169 SER A C 1
ATOM 1313 O O . SER A 1 169 ? 12.834 -1.476 -0.366 1.00 37.53 169 SER A O 1
ATOM 1315 N N . GLY A 1 170 ? 12.726 -3.493 0.616 1.00 37.44 170 GLY A N 1
ATOM 1316 C CA . GLY A 1 170 ? 11.270 -3.661 0.422 1.00 37.44 170 GLY A CA 1
ATOM 1317 C C . GLY A 1 170 ? 10.469 -2.783 1.387 1.00 37.44 170 GLY A C 1
ATOM 1318 O O . GLY A 1 170 ? 9.406 -2.281 1.051 1.00 37.44 170 GLY A O 1
ATOM 1319 N N . GLY A 1 171 ? 11.080 -2.480 2.538 1.00 45.28 171 GLY A N 1
ATOM 1320 C CA . GLY A 1 171 ? 10.574 -1.517 3.498 1.00 45.28 171 GLY A CA 1
ATOM 1321 C C . GLY A 1 171 ? 10.308 -0.157 2.868 1.00 45.28 171 GLY A C 1
ATOM 1322 O O . GLY A 1 171 ? 9.244 0.368 3.088 1.00 45.28 171 GLY A O 1
ATOM 1323 N N . GLN A 1 172 ? 11.192 0.409 2.040 1.00 49.38 172 GLN A N 1
ATOM 1324 C CA . GLN A 1 172 ? 11.069 1.825 1.653 1.00 49.38 172 GLN A CA 1
ATOM 1325 C C . GLN A 1 172 ? 9.916 2.132 0.677 1.00 49.38 172 GLN A C 1
ATOM 1327 O O . GLN A 1 172 ? 9.345 3.223 0.725 1.00 49.38 172 GLN A O 1
ATOM 1332 N N . SER A 1 173 ? 9.570 1.208 -0.222 1.00 59.72 173 SER A N 1
ATOM 1333 C CA . SER A 1 173 ? 8.459 1.383 -1.170 1.00 59.72 173 SER A CA 1
ATOM 1334 C C . SER A 1 173 ? 7.112 1.042 -0.553 1.00 59.72 173 SER A C 1
ATOM 1336 O O . SER A 1 173 ? 6.166 1.809 -0.732 1.00 59.72 173 SER A O 1
ATOM 1338 N N . ASP A 1 174 ? 7.049 -0.036 0.230 1.00 69.69 174 ASP A N 1
ATOM 1339 C CA . ASP A 1 174 ? 5.879 -0.385 1.030 1.00 69.69 174 ASP A CA 1
ATOM 1340 C C . ASP A 1 174 ? 5.623 0.676 2.103 1.00 69.69 174 ASP A C 1
ATOM 1342 O O . ASP A 1 174 ? 4.485 1.089 2.290 1.00 69.69 174 ASP A O 1
ATOM 1346 N N . LEU A 1 175 ? 6.678 1.214 2.720 1.00 78.06 175 LEU A N 1
ATOM 1347 C CA . LEU A 1 175 ? 6.626 2.357 3.629 1.00 78.06 175 LEU A CA 1
ATOM 1348 C C . LEU A 1 175 ? 6.074 3.587 2.922 1.00 78.06 175 LEU A C 1
ATOM 1350 O O . LEU A 1 175 ? 5.229 4.263 3.487 1.00 78.06 175 LEU A O 1
ATOM 1354 N N . ASN A 1 176 ? 6.523 3.899 1.704 1.00 76.62 176 ASN A N 1
ATOM 1355 C CA . ASN A 1 176 ? 6.003 5.050 0.967 1.00 76.62 176 ASN A CA 1
ATOM 1356 C C . ASN A 1 176 ? 4.521 4.851 0.613 1.00 76.62 176 ASN A C 1
ATOM 1358 O O . ASN A 1 176 ? 3.705 5.744 0.829 1.00 76.62 176 ASN A O 1
ATOM 1362 N N . LEU A 1 177 ? 4.142 3.660 0.147 1.00 77.94 177 LEU A N 1
ATOM 1363 C CA . LEU A 1 177 ? 2.753 3.332 -0.161 1.00 77.94 177 LEU A CA 1
ATOM 1364 C C . LEU A 1 177 ? 1.858 3.402 1.089 1.00 77.94 177 LEU A C 1
ATOM 1366 O O . LEU A 1 177 ? 0.796 4.026 1.057 1.00 77.94 177 LEU A O 1
ATOM 1370 N N . LEU A 1 178 ? 2.315 2.820 2.196 1.00 83.69 178 LEU A N 1
ATOM 1371 C CA . LEU A 1 178 ? 1.633 2.823 3.486 1.00 83.69 178 LEU A CA 1
ATOM 1372 C C . LEU A 1 178 ? 1.568 4.235 4.083 1.00 83.69 178 LEU A C 1
ATOM 1374 O O . LEU A 1 178 ? 0.522 4.642 4.575 1.00 83.69 178 LEU A O 1
ATOM 1378 N N . ALA A 1 179 ? 2.633 5.028 3.977 1.00 86.38 179 ALA A N 1
ATOM 1379 C CA . ALA A 1 179 ? 2.664 6.415 4.435 1.00 86.38 179 ALA A CA 1
ATOM 1380 C C . ALA A 1 179 ? 1.720 7.305 3.619 1.00 86.38 179 ALA A C 1
ATOM 1382 O O . ALA A 1 179 ? 1.021 8.142 4.190 1.00 86.38 179 ALA A O 1
ATOM 1383 N N . ARG A 1 180 ? 1.640 7.111 2.295 1.00 82.12 180 ARG A N 1
ATOM 1384 C CA . ARG A 1 180 ? 0.667 7.808 1.434 1.00 82.12 180 ARG A CA 1
ATOM 1385 C C . ARG A 1 180 ? -0.760 7.475 1.839 1.00 82.12 180 ARG A C 1
ATOM 1387 O O . ARG A 1 180 ? -1.576 8.386 1.965 1.00 82.12 180 ARG A O 1
ATOM 1394 N N . LEU A 1 181 ? -1.036 6.199 2.103 1.00 85.81 181 LEU A N 1
ATOM 1395 C CA . LEU A 1 181 ? -2.330 5.760 2.611 1.00 85.81 181 LEU A CA 1
ATOM 1396 C C . LEU A 1 181 ? -2.653 6.410 3.963 1.00 85.81 181 LEU A C 1
ATOM 1398 O O . LEU A 1 181 ? -3.683 7.065 4.095 1.00 85.81 181 LEU A O 1
ATOM 1402 N N . ILE A 1 182 ? -1.766 6.281 4.953 1.00 89.81 182 ILE A N 1
ATOM 1403 C CA . ILE A 1 182 ? -1.947 6.850 6.298 1.00 89.81 182 ILE A CA 1
ATOM 1404 C C . ILE A 1 182 ? -2.155 8.367 6.219 1.00 89.81 182 ILE A C 1
ATOM 1406 O O . ILE A 1 182 ? -3.036 8.915 6.878 1.00 89.81 182 ILE A O 1
ATOM 1410 N N . SER A 1 183 ? -1.388 9.057 5.375 1.00 86.44 183 SER A N 1
ATOM 1411 C CA . SER A 1 183 ? -1.517 10.500 5.170 1.00 86.44 183 SER A CA 1
ATOM 1412 C C . SER A 1 183 ? -2.846 10.912 4.535 1.00 86.44 183 SER A C 1
ATOM 1414 O O . SER A 1 183 ? -3.182 12.098 4.611 1.00 86.44 183 SER A O 1
ATOM 1416 N N . ALA A 1 184 ? -3.559 10.002 3.877 1.00 82.44 184 ALA A N 1
ATOM 1417 C CA . ALA A 1 184 ? -4.851 10.279 3.267 1.00 82.44 184 ALA A CA 1
ATOM 1418 C C . ALA A 1 184 ? -6.019 9.856 4.175 1.00 82.44 184 ALA A C 1
ATOM 1420 O O . ALA A 1 184 ? -6.969 10.617 4.328 1.00 82.44 184 ALA A O 1
ATOM 1421 N N . GLU A 1 185 ? -5.915 8.698 4.830 1.00 85.38 185 GLU A N 1
ATOM 1422 C CA . GLU A 1 185 ? -6.958 8.111 5.688 1.00 85.38 185 GLU A CA 1
ATOM 1423 C C . GLU A 1 185 ? -6.969 8.680 7.115 1.00 85.38 185 GLU A C 1
ATOM 1425 O O . GLU A 1 185 ? -8.022 8.828 7.731 1.00 85.38 185 GLU A O 1
ATOM 1430 N N . ALA A 1 186 ? -5.801 9.031 7.654 1.00 87.75 186 ALA A N 1
ATOM 1431 C CA . ALA A 1 186 ? -5.631 9.482 9.036 1.00 87.75 186 ALA A CA 1
ATOM 1432 C C . ALA A 1 186 ? -5.081 10.916 9.119 1.00 87.75 186 ALA A C 1
ATOM 1434 O O . ALA A 1 186 ? -4.428 11.299 10.096 1.00 87.75 186 ALA A O 1
ATOM 1435 N N . ARG A 1 187 ? -5.330 11.741 8.089 1.00 83.62 187 ARG A N 1
ATOM 1436 C CA . ARG A 1 187 ? -4.886 13.140 8.080 1.00 83.62 187 ARG A CA 1
ATOM 1437 C C . ARG A 1 187 ? -5.528 13.908 9.236 1.00 83.62 187 ARG A C 1
ATOM 1439 O O . ARG A 1 187 ? -6.745 14.053 9.298 1.00 83.62 187 ARG A O 1
ATOM 1446 N N . GLY A 1 188 ? -4.696 14.457 10.118 1.00 83.88 188 GLY A N 1
ATOM 1447 C CA . GLY A 1 188 ? -5.156 15.217 11.284 1.00 83.88 188 GLY A CA 1
ATOM 1448 C C . GLY A 1 188 ? -5.618 14.357 12.466 1.00 83.88 188 GLY A C 1
ATOM 1449 O O . GLY A 1 188 ? -6.085 14.916 13.456 1.00 83.88 188 GLY A O 1
ATOM 1450 N N . GLU A 1 189 ? -5.469 13.031 12.395 1.00 89.06 189 GLU A N 1
ATOM 1451 C CA . GLU A 1 189 ? -5.618 12.148 13.555 1.00 89.06 189 GLU A CA 1
ATOM 1452 C C . GLU A 1 189 ? -4.358 12.176 14.435 1.00 89.06 189 GLU A C 1
ATOM 1454 O O . GLU A 1 189 ? -3.274 12.600 14.010 1.00 89.06 189 GLU A O 1
ATOM 1459 N N . SER A 1 190 ? -4.491 11.697 15.677 1.00 93.88 190 SER A N 1
ATOM 1460 C CA . SER A 1 190 ? -3.350 11.517 16.580 1.00 93.88 190 SER A CA 1
ATOM 1461 C C . SER A 1 190 ? -2.315 10.560 15.980 1.00 93.88 190 SER A C 1
ATOM 1463 O O . SER A 1 190 ? -2.646 9.698 15.164 1.00 93.88 190 SER A O 1
ATOM 1465 N N . TYR A 1 191 ? -1.055 10.668 16.413 1.00 94.06 191 TYR A N 1
ATOM 1466 C CA . TYR A 1 191 ? 0.007 9.771 15.944 1.00 94.06 191 TYR A CA 1
ATOM 1467 C C . TYR A 1 191 ? -0.348 8.291 16.163 1.00 94.06 191 TYR A C 1
ATOM 1469 O O . TYR A 1 191 ? -0.213 7.479 15.256 1.00 94.06 191 TYR A O 1
ATOM 1477 N N . THR A 1 192 ? -0.924 7.957 17.322 1.00 94.06 192 THR A N 1
ATOM 1478 C CA . THR A 1 192 ? -1.434 6.610 17.618 1.00 94.06 192 THR A CA 1
ATOM 1479 C C . THR A 1 192 ? -2.517 6.161 16.632 1.00 94.06 192 THR A C 1
ATOM 1481 O O . THR A 1 192 ? -2.525 5.003 16.232 1.00 94.06 192 THR A O 1
ATOM 1484 N N . GLY A 1 193 ? -3.413 7.061 16.209 1.00 94.00 193 GLY A N 1
ATOM 1485 C CA . GLY A 1 193 ? -4.435 6.758 15.202 1.00 94.00 193 GLY A CA 1
ATOM 1486 C C . GLY A 1 193 ? -3.848 6.527 13.808 1.00 94.00 193 GLY A C 1
ATOM 1487 O O . GLY A 1 193 ? -4.297 5.631 13.099 1.00 94.00 193 GLY A O 1
ATOM 1488 N N . GLN A 1 194 ? -2.804 7.275 13.439 1.00 94.06 194 GLN A N 1
ATOM 1489 C CA . GLN A 1 194 ? -2.062 7.064 12.190 1.00 94.06 194 GLN A CA 1
ATOM 1490 C C . GLN A 1 194 ? -1.397 5.680 12.163 1.00 94.06 194 GLN A C 1
ATOM 1492 O O . GLN A 1 194 ? -1.538 4.951 11.181 1.00 94.06 194 GLN A O 1
ATOM 1497 N N . VAL A 1 195 ? -0.740 5.290 13.261 1.00 95.19 195 VAL A N 1
ATOM 1498 C CA . VAL A 1 195 ? -0.129 3.957 13.402 1.00 95.19 195 VAL A CA 1
ATOM 1499 C C . VAL A 1 195 ? -1.200 2.863 13.368 1.00 95.19 195 VAL A C 1
ATOM 1501 O O . VAL A 1 195 ? -1.022 1.869 12.673 1.00 95.19 195 VAL A O 1
ATOM 1504 N N . ALA A 1 196 ? -2.345 3.064 14.032 1.00 95.62 196 ALA A N 1
ATOM 1505 C CA . ALA A 1 196 ? -3.450 2.101 14.044 1.00 95.62 196 ALA A CA 1
ATOM 1506 C C . ALA A 1 196 ? -4.000 1.805 12.638 1.00 95.62 196 ALA A C 1
ATOM 1508 O O . ALA A 1 196 ? -4.249 0.650 12.303 1.00 95.62 196 ALA A O 1
ATOM 1509 N N . VAL A 1 197 ? -4.162 2.829 11.791 1.00 93.56 197 VAL A N 1
ATOM 1510 C CA . VAL A 1 197 ? -4.593 2.639 10.393 1.00 93.56 197 VAL A CA 1
ATOM 1511 C C . VAL A 1 197 ? -3.547 1.857 9.597 1.00 93.56 197 VAL A C 1
ATOM 1513 O O . VAL A 1 197 ? -3.907 0.955 8.841 1.00 93.56 197 VAL A O 1
ATOM 1516 N N . GLY A 1 198 ? -2.260 2.155 9.798 1.00 93.75 198 GLY A N 1
ATOM 1517 C CA . GLY A 1 198 ? -1.167 1.389 9.198 1.00 93.75 198 GLY A CA 1
ATOM 1518 C C . GLY A 1 198 ? -1.174 -0.080 9.621 1.00 93.75 198 GLY A C 1
ATOM 1519 O O . GLY A 1 198 ? -1.073 -0.968 8.776 1.00 93.75 198 GLY A O 1
ATOM 1520 N N . ALA A 1 199 ? -1.373 -0.341 10.912 1.00 94.50 199 ALA A N 1
ATOM 1521 C CA . ALA A 1 199 ? -1.423 -1.687 11.467 1.00 94.50 199 ALA A CA 1
ATOM 1522 C C . ALA A 1 199 ? -2.592 -2.512 10.907 1.00 94.50 199 ALA A C 1
ATOM 1524 O O . ALA A 1 199 ? -2.398 -3.670 10.560 1.00 94.50 199 ALA A O 1
ATOM 1525 N N . VAL A 1 200 ? -3.770 -1.912 10.687 1.00 94.94 200 VAL A N 1
ATOM 1526 C CA . VAL A 1 200 ? -4.904 -2.605 10.040 1.00 94.94 200 VAL A CA 1
ATOM 1527 C C . VAL A 1 200 ? -4.538 -3.141 8.652 1.00 94.94 200 VAL A C 1
ATOM 1529 O O . VAL A 1 200 ? -4.970 -4.231 8.277 1.00 94.94 200 VAL A O 1
ATOM 1532 N N . VAL A 1 201 ? -3.746 -2.399 7.869 1.00 91.94 201 VAL A N 1
ATOM 1533 C CA . VAL A 1 201 ? -3.285 -2.868 6.550 1.00 91.94 201 VAL A CA 1
ATOM 1534 C C . VAL A 1 201 ? -2.403 -4.099 6.702 1.00 91.94 201 VAL A C 1
ATOM 1536 O O . VAL A 1 201 ? -2.598 -5.070 5.977 1.00 91.94 201 VAL A O 1
ATOM 1539 N N . LEU A 1 202 ? -1.473 -4.077 7.656 1.00 90.06 202 LEU A N 1
ATOM 1540 C CA . LEU A 1 202 ? -0.577 -5.201 7.929 1.00 90.06 202 LEU A CA 1
ATOM 1541 C C . LEU A 1 202 ? -1.353 -6.419 8.452 1.00 90.06 202 LEU A C 1
ATOM 1543 O O . LEU A 1 202 ? -1.167 -7.520 7.945 1.00 90.06 202 LEU A O 1
ATOM 1547 N N . ASN A 1 203 ? -2.327 -6.207 9.338 1.00 92.88 203 ASN A N 1
ATOM 1548 C CA . ASN A 1 203 ? -3.223 -7.255 9.830 1.00 92.88 203 ASN A CA 1
ATOM 1549 C C . ASN A 1 203 ? -4.025 -7.901 8.690 1.00 92.88 203 ASN A C 1
ATOM 1551 O O . ASN A 1 203 ? -4.254 -9.108 8.691 1.00 92.88 203 ASN A O 1
ATOM 1555 N N . ARG A 1 204 ? -4.440 -7.121 7.681 1.00 91.56 204 ARG A N 1
ATOM 1556 C CA . ARG A 1 204 ? -5.081 -7.669 6.475 1.00 91.56 204 ARG A CA 1
ATOM 1557 C C . ARG A 1 204 ? -4.107 -8.493 5.644 1.00 91.56 204 ARG A C 1
ATOM 1559 O O . ARG A 1 204 ? -4.499 -9.558 5.198 1.00 91.56 204 ARG A O 1
ATOM 1566 N N . VAL A 1 205 ? -2.863 -8.051 5.468 1.00 84.00 205 VAL A N 1
ATOM 1567 C CA . VAL A 1 205 ? -1.841 -8.830 4.742 1.00 84.00 205 VAL A CA 1
ATOM 1568 C C . VAL A 1 205 ? -1.618 -10.204 5.383 1.00 84.00 205 VAL A C 1
ATOM 1570 O O . VAL A 1 205 ? -1.414 -11.186 4.673 1.00 84.00 205 VAL A O 1
ATOM 1573 N N . GLU A 1 206 ? -1.709 -10.292 6.710 1.00 84.31 206 GLU A N 1
ATOM 1574 C CA . GLU A 1 206 ? -1.591 -11.556 7.447 1.00 84.31 206 GLU A CA 1
ATOM 1575 C C . GLU A 1 206 ? -2.880 -12.397 7.454 1.00 84.31 206 GLU A C 1
ATOM 1577 O O . GLU A 1 206 ? -2.846 -13.598 7.735 1.00 84.31 206 GLU A O 1
ATOM 1582 N N . HIS A 1 207 ? -4.034 -11.803 7.143 1.00 82.81 207 HIS A N 1
ATOM 1583 C CA . HIS A 1 207 ? -5.326 -12.464 7.268 1.00 82.81 207 HIS A CA 1
ATOM 1584 C C . HIS A 1 207 ? -5.716 -13.216 5.977 1.00 82.81 207 HIS A C 1
ATOM 1586 O O . HIS A 1 207 ? -5.779 -12.621 4.901 1.00 82.81 207 HIS A O 1
ATOM 1592 N N . PRO A 1 208 ? -6.117 -14.502 6.054 1.00 84.38 208 PRO A N 1
ATOM 1593 C CA . PRO A 1 208 ? -6.309 -15.369 4.882 1.00 84.38 208 PRO A CA 1
ATOM 1594 C C . PRO A 1 208 ? -7.436 -14.936 3.931 1.00 84.38 208 PRO A C 1
ATOM 1596 O O . PRO A 1 208 ? -7.522 -15.423 2.806 1.00 84.38 208 PRO A O 1
ATOM 1599 N N . SER A 1 209 ? -8.336 -14.056 4.374 1.00 82.81 209 SER A N 1
ATOM 1600 C CA . SER A 1 209 ? -9.423 -13.511 3.542 1.00 82.81 209 SER A CA 1
ATOM 1601 C C . SER A 1 209 ? -9.037 -12.282 2.714 1.00 82.81 209 SER A C 1
ATOM 1603 O O . SER A 1 209 ? -9.883 -11.776 1.978 1.00 82.81 209 SER A O 1
ATOM 1605 N N . PHE A 1 210 ? -7.804 -11.791 2.831 1.00 82.88 210 PHE A N 1
ATOM 1606 C CA . PHE A 1 210 ? -7.311 -10.619 2.111 1.00 82.88 210 PHE A CA 1
ATOM 1607 C C . PHE A 1 210 ? -6.072 -10.973 1.273 1.00 82.88 210 PHE A C 1
ATOM 1609 O O . PHE A 1 210 ? -5.498 -12.050 1.434 1.00 82.88 210 PHE A O 1
ATOM 1616 N N . PRO A 1 211 ? -5.667 -10.097 0.337 1.00 75.81 211 PRO A N 1
ATOM 1617 C CA . PRO A 1 211 ? -4.423 -10.271 -0.403 1.00 75.81 211 PRO A CA 1
ATOM 1618 C C . PRO A 1 211 ? -3.191 -10.302 0.513 1.00 75.81 211 PRO A C 1
ATOM 1620 O O . PRO A 1 211 ? -3.097 -9.533 1.462 1.00 75.81 211 PRO A O 1
ATOM 1623 N N . ASP A 1 212 ? -2.199 -11.103 0.139 1.00 77.62 212 ASP A N 1
ATOM 1624 C CA . ASP A 1 212 ? -0.944 -11.352 0.864 1.00 77.62 212 ASP A CA 1
ATOM 1625 C C . ASP A 1 212 ? 0.138 -10.276 0.640 1.00 77.62 212 ASP A C 1
ATOM 1627 O O . ASP A 1 212 ? 1.326 -10.505 0.864 1.00 77.62 212 ASP A O 1
ATOM 1631 N N . THR A 1 213 ? -0.247 -9.084 0.174 1.00 72.56 213 THR A N 1
ATOM 1632 C CA . THR A 1 213 ? 0.678 -7.971 -0.095 1.00 72.56 213 THR A CA 1
ATOM 1633 C C . THR A 1 213 ? 0.067 -6.631 0.302 1.00 72.56 213 THR A C 1
ATOM 1635 O O . THR A 1 213 ? -1.126 -6.405 0.091 1.00 72.56 213 THR A O 1
ATOM 1638 N N . ILE A 1 214 ? 0.892 -5.704 0.810 1.00 74.19 214 ILE A N 1
ATOM 1639 C CA . ILE A 1 214 ? 0.463 -4.346 1.206 1.00 74.19 214 ILE A CA 1
ATOM 1640 C C . ILE A 1 214 ? -0.223 -3.641 0.030 1.00 74.19 214 ILE A C 1
ATOM 1642 O O . ILE A 1 214 ? -1.324 -3.110 0.166 1.00 74.19 214 ILE A O 1
ATOM 1646 N N . ALA A 1 215 ? 0.375 -3.717 -1.160 1.00 69.94 215 ALA A N 1
ATOM 1647 C CA . ALA A 1 215 ? -0.230 -3.187 -2.376 1.00 69.94 215 ALA A CA 1
ATOM 1648 C C . ALA A 1 215 ? -1.566 -3.864 -2.719 1.00 69.94 215 ALA A C 1
ATOM 1650 O O . ALA A 1 215 ? -2.514 -3.177 -3.094 1.00 69.94 215 ALA A O 1
ATOM 1651 N N . GLY A 1 216 ? -1.675 -5.187 -2.572 1.00 65.19 216 GLY A N 1
ATOM 1652 C CA . GLY A 1 216 ? -2.920 -5.912 -2.822 1.00 65.19 216 GLY A CA 1
ATOM 1653 C C . GLY A 1 216 ? -4.060 -5.448 -1.916 1.00 65.19 216 GLY A C 1
ATOM 1654 O O . GLY A 1 216 ? -5.162 -5.199 -2.404 1.00 65.19 216 GLY A O 1
ATOM 1655 N N . VAL A 1 217 ? -3.780 -5.266 -0.623 1.00 75.94 217 VAL A N 1
ATOM 1656 C CA . VAL A 1 217 ? -4.747 -4.745 0.356 1.00 75.94 217 VAL A CA 1
ATOM 1657 C C . VAL A 1 217 ? -5.135 -3.301 0.036 1.00 75.94 217 VAL A C 1
ATOM 1659 O O . VAL A 1 217 ? -6.315 -2.954 0.078 1.00 75.94 217 VAL A O 1
ATOM 1662 N N . ILE A 1 218 ? -4.161 -2.458 -0.308 1.00 74.94 218 ILE A N 1
ATOM 1663 C CA . ILE A 1 218 ? -4.386 -1.032 -0.572 1.00 74.94 218 ILE A CA 1
ATOM 1664 C C . ILE A 1 218 ? -5.182 -0.807 -1.865 1.00 74.94 218 ILE A C 1
ATOM 1666 O O . ILE A 1 218 ? -6.098 0.010 -1.890 1.00 74.94 218 ILE A O 1
ATOM 1670 N N . TYR A 1 219 ? -4.889 -1.553 -2.933 1.00 71.56 219 TYR A N 1
ATOM 1671 C CA . TYR A 1 219 ? -5.580 -1.423 -4.222 1.00 71.56 219 TYR A CA 1
ATOM 1672 C C . TYR A 1 219 ? -6.891 -2.216 -4.314 1.00 71.56 219 TYR A C 1
ATOM 1674 O O . TYR A 1 219 ? -7.538 -2.206 -5.367 1.00 71.56 219 TYR A O 1
ATOM 1682 N N . GLN A 1 220 ? -7.313 -2.893 -3.243 1.00 68.38 220 GLN A N 1
ATOM 1683 C CA . GLN A 1 220 ? -8.590 -3.594 -3.224 1.00 68.38 220 GLN A CA 1
ATOM 1684 C C . GLN A 1 220 ? -9.743 -2.606 -3.470 1.00 68.38 220 GLN A C 1
ATOM 1686 O O . GLN A 1 220 ? -9.830 -1.536 -2.864 1.00 68.38 220 GLN A O 1
ATOM 1691 N N . SER A 1 221 ? -10.640 -2.956 -4.397 1.00 63.69 221 SER A N 1
ATOM 1692 C CA . SER A 1 221 ? -11.750 -2.083 -4.789 1.00 63.69 221 SER A CA 1
ATOM 1693 C C . SER A 1 221 ? -12.631 -1.751 -3.580 1.00 63.69 221 SER A C 1
ATOM 1695 O O . SER A 1 221 ? -13.119 -2.651 -2.899 1.00 63.69 221 SER A O 1
ATOM 1697 N N . GLY A 1 222 ? -12.801 -0.456 -3.301 1.00 63.34 222 GLY A N 1
ATOM 1698 C CA . GLY A 1 222 ? -13.606 0.041 -2.183 1.00 63.34 222 GLY A CA 1
ATOM 1699 C C . GLY A 1 222 ? -12.957 -0.048 -0.796 1.00 63.34 222 GLY A C 1
ATOM 1700 O O . GLY A 1 222 ? -13.614 0.322 0.172 1.00 63.34 222 GLY A O 1
A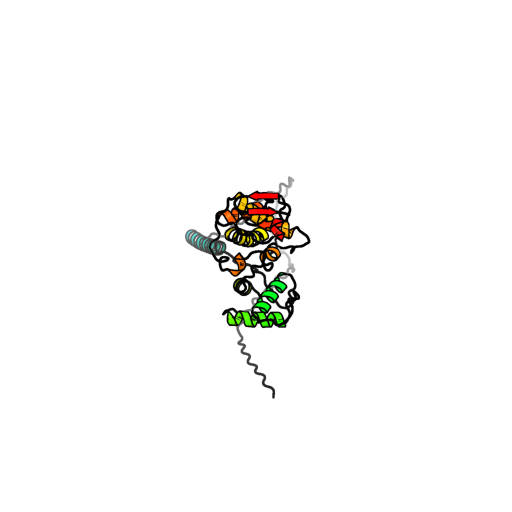TOM 1701 N N . ALA A 1 223 ? -11.703 -0.505 -0.671 1.00 64.62 223 ALA A N 1
ATOM 1702 C CA . ALA A 1 223 ? -11.020 -0.586 0.625 1.00 64.62 223 ALA A CA 1
ATOM 1703 C C . ALA A 1 223 ? -10.531 0.780 1.132 1.00 64.62 223 ALA A C 1
ATOM 1705 O O . ALA A 1 223 ? -10.589 1.029 2.333 1.00 64.62 223 ALA A O 1
ATOM 1706 N N . PHE A 1 224 ? -10.086 1.650 0.219 1.00 65.19 224 PHE A N 1
ATOM 1707 C CA . PHE A 1 224 ? -9.569 2.985 0.520 1.00 65.19 224 PHE A CA 1
ATOM 1708 C C . PHE A 1 224 ? -9.974 3.954 -0.598 1.00 65.19 224 PHE A C 1
ATOM 1710 O O . PHE A 1 224 ? -9.522 3.827 -1.740 1.00 65.19 224 PHE A O 1
ATOM 1717 N N . SER A 1 225 ? -10.870 4.899 -0.299 1.00 60.19 225 SER A N 1
ATOM 1718 C CA . SER A 1 225 ? -11.407 5.833 -1.305 1.00 60.19 225 SER A CA 1
ATOM 1719 C C . SER A 1 225 ? -10.351 6.828 -1.791 1.00 60.19 225 SER A C 1
ATOM 1721 O O . SER A 1 225 ? -10.361 7.226 -2.956 1.00 60.19 225 SER A O 1
ATOM 1723 N N . CYS A 1 226 ? -9.369 7.139 -0.940 1.00 59.53 226 CYS A N 1
ATOM 1724 C CA . CYS A 1 226 ? -8.325 8.123 -1.211 1.00 59.53 226 CYS A CA 1
ATOM 1725 C C . CYS A 1 226 ? -7.437 7.826 -2.433 1.00 59.53 226 CYS A C 1
ATOM 1727 O O . CYS A 1 226 ? -6.802 8.741 -2.965 1.00 59.53 226 CYS A O 1
ATOM 1729 N N . LEU A 1 227 ? -7.399 6.580 -2.910 1.00 57.41 227 LEU A N 1
ATOM 1730 C CA . LEU A 1 227 ? -6.632 6.198 -4.097 1.00 57.41 227 LEU A CA 1
ATOM 1731 C C . LEU A 1 227 ? -7.201 6.767 -5.403 1.00 57.41 227 LEU A C 1
ATOM 1733 O O . LEU A 1 227 ? -6.456 6.919 -6.371 1.00 57.41 227 LEU A O 1
ATOM 1737 N N . TYR A 1 228 ? -8.499 7.070 -5.441 1.00 53.41 228 TYR A N 1
ATOM 1738 C CA . TYR A 1 228 ? -9.204 7.493 -6.657 1.00 53.41 228 TYR A CA 1
ATOM 1739 C C . TYR A 1 228 ? -9.457 9.007 -6.705 1.00 53.41 228 TYR A C 1
ATOM 1741 O O . TYR A 1 228 ? -9.707 9.552 -7.777 1.00 53.41 228 TYR A O 1
ATOM 1749 N N . ASP A 1 229 ? -9.303 9.696 -5.571 1.00 54.00 229 ASP A N 1
ATOM 1750 C CA . ASP A 1 229 ? -9.652 11.113 -5.402 1.00 54.00 229 ASP A CA 1
ATOM 1751 C C . ASP A 1 229 ? -8.507 12.086 -5.763 1.00 54.00 229 ASP A C 1
ATOM 1753 O O . ASP A 1 229 ? -8.594 13.287 -5.510 1.00 54.00 229 ASP A O 1
ATOM 1757 N N . GLY A 1 230 ? -7.388 11.590 -6.311 1.00 49.78 230 GLY A N 1
ATOM 1758 C CA . GLY A 1 230 ? -6.229 12.416 -6.693 1.00 49.78 230 GLY A CA 1
ATOM 1759 C C . GLY A 1 230 ? -5.404 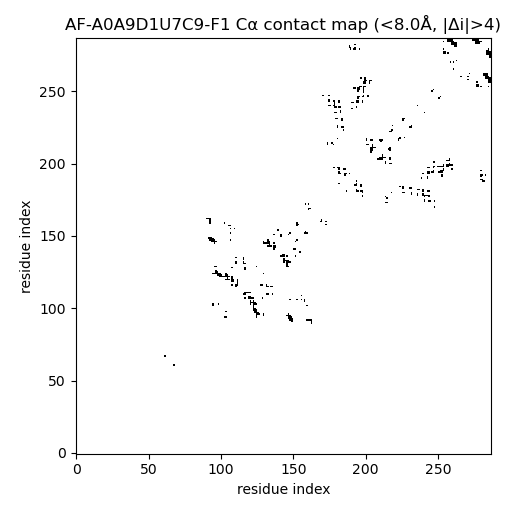12.965 -5.516 1.00 49.78 230 GLY A C 1
ATOM 1760 O O . GLY A 1 230 ? -4.421 13.674 -5.722 1.00 49.78 230 GLY A O 1
ATOM 1761 N N . GLN A 1 231 ? -5.754 12.612 -4.274 1.00 51.03 231 GLN A N 1
ATOM 1762 C CA . GLN A 1 231 ? -4.987 12.945 -3.063 1.00 51.03 231 GLN A CA 1
ATOM 1763 C C . GLN A 1 231 ? -3.673 12.163 -2.960 1.00 51.03 231 GLN A C 1
ATOM 1765 O O . GLN A 1 231 ? -2.787 12.555 -2.204 1.00 51.03 231 GLN A O 1
ATOM 1770 N N . PHE A 1 232 ? -3.539 11.073 -3.720 1.00 52.72 232 PHE A N 1
ATOM 1771 C CA . PHE A 1 232 ? -2.387 10.186 -3.645 1.00 52.72 232 PHE A CA 1
ATOM 1772 C C . PHE A 1 232 ? -1.075 10.925 -3.942 1.00 52.72 232 PHE A C 1
ATOM 1774 O O . PHE A 1 232 ? -0.089 10.642 -3.273 1.00 52.72 232 PHE A O 1
ATOM 1781 N N . ASP A 1 233 ? -1.044 11.885 -4.876 1.00 51.78 233 ASP A N 1
ATOM 1782 C CA . ASP A 1 233 ? 0.155 12.650 -5.291 1.00 51.78 233 ASP A CA 1
ATOM 1783 C C . ASP A 1 233 ? 0.447 13.912 -4.454 1.00 51.78 233 ASP A C 1
ATOM 1785 O O . ASP A 1 233 ? 1.342 14.690 -4.785 1.00 51.78 233 ASP A O 1
ATOM 1789 N N . GLN A 1 234 ? -0.284 14.128 -3.358 1.00 58.31 234 GLN A N 1
ATOM 1790 C CA . GLN A 1 234 ? -0.023 15.237 -2.436 1.00 58.31 234 GLN A CA 1
ATOM 1791 C C . GLN A 1 234 ? 1.222 14.970 -1.569 1.00 58.31 234 GLN A C 1
ATOM 1793 O O . GLN A 1 234 ? 1.560 13.809 -1.316 1.00 58.31 234 GLN A O 1
ATOM 1798 N N . PRO A 1 235 ? 1.903 16.022 -1.069 1.00 59.16 235 PRO A N 1
ATOM 1799 C CA . PRO A 1 235 ? 3.016 15.850 -0.144 1.00 59.16 235 PRO A CA 1
ATOM 1800 C C . PRO A 1 235 ? 2.562 15.079 1.102 1.00 59.16 235 PRO A C 1
ATOM 1802 O O . PRO A 1 235 ? 1.592 15.442 1.771 1.00 59.16 235 PRO A O 1
ATOM 1805 N N . VAL A 1 236 ? 3.279 13.996 1.390 1.00 73.69 236 VAL A N 1
ATOM 1806 C CA . VAL A 1 236 ? 3.042 13.115 2.537 1.00 73.69 236 VAL A CA 1
ATOM 1807 C C . VAL A 1 236 ? 3.628 13.772 3.781 1.00 73.69 236 VAL A C 1
ATOM 1809 O O . VAL A 1 236 ? 4.777 14.212 3.770 1.00 73.69 236 VAL A O 1
ATOM 1812 N N . ALA A 1 237 ? 2.844 13.848 4.856 1.00 79.50 237 ALA A N 1
ATOM 1813 C CA . ALA A 1 237 ? 3.329 14.382 6.123 1.00 79.50 237 ALA A CA 1
ATOM 1814 C C . ALA A 1 237 ? 4.417 13.475 6.723 1.00 79.50 237 ALA A C 1
ATOM 1816 O O . ALA A 1 237 ? 4.285 12.253 6.712 1.00 79.50 237 ALA A O 1
ATOM 1817 N N . GLU A 1 238 ? 5.443 14.069 7.336 1.00 81.06 238 GLU A N 1
ATOM 1818 C CA . GLU A 1 238 ? 6.523 13.322 8.003 1.00 81.06 238 GLU A CA 1
ATOM 1819 C C . GLU A 1 238 ? 5.988 12.356 9.078 1.00 81.06 238 GLU A C 1
ATOM 1821 O O . GLU A 1 238 ? 6.495 11.249 9.251 1.00 81.06 238 GLU A O 1
ATOM 1826 N N . SER A 1 239 ? 4.904 12.734 9.769 1.00 86.75 239 SER A N 1
ATOM 1827 C CA . SER A 1 239 ? 4.258 11.868 10.761 1.00 86.75 239 SER A CA 1
ATOM 1828 C C . SER A 1 239 ? 3.727 10.567 10.159 1.00 86.75 239 SER A C 1
ATOM 1830 O O . SER A 1 239 ? 3.748 9.548 10.839 1.00 86.75 239 SER A O 1
ATOM 1832 N N . ALA A 1 240 ? 3.302 10.575 8.892 1.00 89.56 240 ALA A N 1
ATOM 1833 C CA . ALA A 1 240 ? 2.779 9.392 8.221 1.00 89.56 240 ALA A CA 1
ATOM 1834 C C . ALA A 1 240 ? 3.894 8.407 7.840 1.00 89.56 240 ALA A C 1
ATOM 1836 O O . ALA A 1 240 ? 3.695 7.201 7.964 1.00 89.56 240 ALA A O 1
ATOM 1837 N N . TYR A 1 241 ? 5.078 8.899 7.453 1.00 84.06 241 TYR A N 1
ATOM 1838 C CA . TYR A 1 241 ? 6.254 8.044 7.247 1.00 84.06 241 TYR A CA 1
ATOM 1839 C C . TYR A 1 241 ? 6.679 7.360 8.540 1.00 84.06 241 TYR A C 1
ATOM 1841 O O . TYR A 1 241 ? 6.867 6.146 8.566 1.00 84.06 241 TYR A O 1
ATOM 1849 N N . ARG A 1 242 ? 6.766 8.128 9.630 1.00 83.94 242 ARG A N 1
ATOM 1850 C CA . ARG A 1 242 ? 7.110 7.581 10.945 1.00 83.94 242 ARG A CA 1
ATOM 1851 C C . ARG A 1 242 ? 6.068 6.573 11.433 1.00 83.94 242 ARG A C 1
ATOM 1853 O O . ARG A 1 242 ? 6.438 5.502 11.895 1.00 83.94 242 ARG A O 1
ATOM 1860 N N . ALA A 1 243 ? 4.781 6.872 11.251 1.00 91.12 243 ALA A N 1
ATOM 1861 C CA . ALA A 1 243 ? 3.701 5.968 11.633 1.00 91.12 243 ALA A CA 1
ATOM 1862 C C . ALA A 1 243 ? 3.700 4.664 10.817 1.00 91.12 243 ALA A C 1
ATOM 1864 O O . ALA A 1 243 ? 3.505 3.591 11.383 1.00 91.12 243 ALA A O 1
ATOM 1865 N N . ALA A 1 244 ? 3.952 4.742 9.505 1.00 89.38 244 ALA A N 1
ATOM 1866 C CA . ALA A 1 244 ? 4.112 3.567 8.651 1.00 89.38 244 ALA A CA 1
ATOM 1867 C C . ALA A 1 244 ? 5.288 2.700 9.118 1.00 89.38 244 ALA A C 1
ATOM 1869 O O . ALA A 1 244 ? 5.154 1.484 9.225 1.00 89.38 244 ALA A O 1
ATOM 1870 N N . GLN A 1 245 ? 6.424 3.329 9.434 1.00 84.06 245 GLN A N 1
ATOM 1871 C CA . GLN A 1 245 ? 7.616 2.624 9.897 1.00 84.06 245 GLN A CA 1
ATOM 1872 C C . GLN A 1 245 ? 7.361 1.903 11.219 1.00 84.06 245 GLN A C 1
ATOM 1874 O O . GLN A 1 245 ? 7.712 0.738 11.369 1.00 84.06 245 GLN A O 1
ATOM 1879 N N . ASP A 1 246 ? 6.713 2.585 12.157 1.00 82.38 246 ASP A N 1
ATOM 1880 C CA . ASP A 1 246 ? 6.361 2.042 13.463 1.00 82.38 246 ASP A CA 1
ATOM 1881 C C . ASP A 1 246 ? 5.392 0.854 13.361 1.00 82.38 246 ASP A C 1
ATOM 1883 O O . ASP A 1 246 ? 5.599 -0.164 14.025 1.00 82.38 246 ASP A O 1
ATOM 1887 N N . ALA A 1 247 ? 4.395 0.933 12.475 1.00 89.88 247 ALA A N 1
ATOM 1888 C CA . ALA A 1 247 ? 3.512 -0.194 12.190 1.00 89.88 247 ALA A CA 1
ATOM 1889 C C . ALA A 1 247 ? 4.291 -1.384 11.595 1.00 89.88 247 ALA A C 1
ATOM 1891 O O . ALA A 1 247 ? 4.138 -2.511 12.058 1.00 89.88 247 ALA A O 1
ATOM 1892 N N . MET A 1 248 ? 5.186 -1.142 10.625 1.00 81.50 248 MET A N 1
ATOM 1893 C CA . MET A 1 248 ? 6.034 -2.189 10.024 1.00 81.50 248 MET A CA 1
ATOM 1894 C C . MET A 1 248 ? 7.035 -2.801 11.014 1.00 81.50 248 MET A C 1
ATOM 1896 O O . MET A 1 248 ? 7.418 -3.959 10.861 1.00 81.50 248 MET A O 1
ATOM 1900 N N . ASN A 1 249 ? 7.435 -2.050 12.042 1.00 80.50 249 ASN A N 1
ATOM 1901 C CA . ASN A 1 249 ? 8.243 -2.546 13.156 1.00 80.50 249 ASN A CA 1
ATOM 1902 C C . ASN A 1 249 ? 7.428 -3.397 14.154 1.00 80.50 249 ASN A C 1
ATOM 1904 O O . ASN A 1 249 ? 7.992 -3.889 15.132 1.00 80.50 249 ASN A O 1
ATOM 1908 N N . GLY A 1 250 ? 6.123 -3.574 13.920 1.00 81.94 250 GLY A N 1
ATOM 1909 C CA . GLY A 1 250 ? 5.232 -4.422 14.713 1.00 81.94 250 GLY A CA 1
ATOM 1910 C C . GLY A 1 250 ? 4.436 -3.688 15.791 1.00 81.94 250 GLY A C 1
ATOM 1911 O O . GLY A 1 250 ? 3.831 -4.339 16.643 1.00 81.94 250 GLY A O 1
ATOM 1912 N N . TRP A 1 251 ? 4.418 -2.350 15.804 1.00 89.12 251 TRP A N 1
ATOM 1913 C CA . TRP A 1 251 ? 3.563 -1.625 16.741 1.00 89.12 251 TRP A CA 1
ATOM 1914 C C . TRP A 1 251 ? 2.116 -1.570 16.234 1.00 89.12 251 TRP A C 1
ATOM 1916 O O . TRP A 1 251 ? 1.792 -0.806 15.327 1.00 89.12 251 TRP A O 1
ATOM 1926 N N . ASP A 1 252 ? 1.232 -2.344 16.870 1.00 94.25 252 ASP A N 1
ATOM 1927 C CA . ASP A 1 252 ? -0.209 -2.332 16.598 1.00 94.25 252 ASP A CA 1
ATOM 1928 C C . ASP A 1 252 ? -1.033 -1.806 17.796 1.00 94.25 252 ASP A C 1
ATOM 1930 O O . ASP A 1 252 ? -1.384 -2.567 18.701 1.00 94.25 252 ASP A O 1
ATOM 1934 N N . PRO A 1 253 ? -1.391 -0.509 17.820 1.00 93.38 253 PRO A N 1
ATOM 1935 C CA . PRO A 1 253 ? -2.299 0.047 18.821 1.00 93.38 253 PRO A CA 1
ATOM 1936 C C . PRO A 1 253 ? -3.779 -0.304 18.579 1.00 93.38 253 PRO A C 1
ATOM 1938 O O . PRO A 1 253 ? -4.601 -0.050 19.457 1.00 93.38 253 PRO A O 1
ATOM 1941 N N . SER A 1 254 ? -4.140 -0.866 17.418 1.00 93.06 254 SER A N 1
ATOM 1942 C CA . SER A 1 254 ? -5.516 -1.274 17.099 1.00 93.06 254 SER A CA 1
ATOM 1943 C C . SER A 1 254 ? -5.922 -2.600 17.751 1.00 93.06 254 SER A C 1
ATOM 1945 O O . SER A 1 254 ? -7.116 -2.869 17.873 1.00 93.06 254 SER A O 1
ATOM 1947 N N . GLY A 1 255 ? -4.943 -3.403 18.185 1.00 91.69 255 GLY A N 1
ATOM 1948 C CA . GLY A 1 255 ? -5.163 -4.683 18.860 1.00 91.69 255 GLY A CA 1
ATOM 1949 C C . GLY A 1 255 ? -5.566 -5.823 17.921 1.00 91.69 255 GLY A C 1
ATOM 1950 O O . GLY A 1 255 ? -6.391 -6.651 18.302 1.00 91.69 255 GLY A O 1
ATOM 1951 N N . GLY A 1 256 ? -5.023 -5.866 16.702 1.00 92.25 256 GLY A N 1
ATOM 1952 C CA . GLY A 1 256 ? -5.331 -6.890 15.700 1.00 92.25 256 GLY A CA 1
ATOM 1953 C C . GLY A 1 256 ? -6.561 -6.572 14.850 1.00 92.25 256 GLY A C 1
ATOM 1954 O O . GLY A 1 256 ? -7.178 -7.475 14.285 1.00 92.25 256 GLY A O 1
ATOM 1955 N N . ALA A 1 257 ? -6.972 -5.304 14.776 1.00 95.00 257 ALA A N 1
ATOM 1956 C CA . ALA A 1 257 ? -8.140 -4.924 13.997 1.00 95.00 257 ALA A CA 1
ATOM 1957 C C . ALA A 1 257 ? -7.896 -5.121 12.495 1.00 95.00 257 ALA A C 1
ATOM 1959 O O . ALA A 1 257 ? -6.831 -4.791 11.974 1.00 95.00 257 ALA A O 1
ATOM 1960 N N . ILE A 1 258 ? -8.917 -5.601 11.785 1.00 93.38 258 ILE A N 1
ATOM 1961 C CA . ILE A 1 258 ? -8.915 -5.725 10.316 1.00 93.38 258 ILE A CA 1
ATOM 1962 C C . ILE A 1 258 ? -9.902 -4.753 9.653 1.00 93.38 258 ILE A C 1
ATOM 1964 O O . ILE A 1 258 ? -9.892 -4.561 8.432 1.00 93.38 258 ILE A O 1
ATOM 1968 N N . TYR A 1 259 ? -10.717 -4.068 10.455 1.00 92.56 259 TYR A N 1
ATOM 1969 C CA . TYR A 1 259 ? -11.650 -3.040 10.016 1.00 92.56 259 TYR A CA 1
ATOM 1970 C C . TYR A 1 259 ? -11.561 -1.800 10.903 1.00 92.56 259 TYR A C 1
ATOM 1972 O O . TYR A 1 259 ? -11.274 -1.888 12.095 1.00 92.56 259 TYR A O 1
ATOM 1980 N N . TYR A 1 260 ? -11.875 -0.641 10.329 1.00 93.19 260 TYR A N 1
ATOM 1981 C CA . TYR A 1 260 ? -12.136 0.576 11.086 1.00 93.19 260 TYR A CA 1
ATOM 1982 C C . TYR A 1 260 ? -13.241 1.391 10.419 1.00 93.19 260 TYR A C 1
ATOM 1984 O O . TYR A 1 260 ? -13.496 1.255 9.221 1.00 93.19 260 TYR A O 1
ATOM 1992 N N . TYR A 1 261 ? -13.919 2.228 11.197 1.00 91.38 261 TYR A N 1
ATOM 1993 C CA . TYR A 1 261 ? -14.901 3.175 10.680 1.00 91.38 261 TYR A CA 1
ATOM 1994 C C . TYR A 1 261 ? -14.986 4.417 11.562 1.00 91.38 261 TYR A C 1
ATOM 1996 O O . TYR A 1 261 ? -14.695 4.375 12.757 1.00 91.38 261 TYR A O 1
ATOM 2004 N N . ASN A 1 262 ? -15.419 5.534 10.981 1.00 90.44 262 ASN A N 1
ATOM 2005 C CA . ASN A 1 262 ? -15.763 6.723 11.751 1.00 90.44 262 ASN A CA 1
ATOM 2006 C C . ASN A 1 262 ? -17.248 6.643 12.163 1.00 90.44 262 ASN A C 1
ATOM 2008 O O . ASN A 1 262 ? -18.119 6.640 11.289 1.00 90.44 262 ASN A O 1
ATOM 2012 N N . PRO A 1 263 ? -17.586 6.588 13.465 1.00 88.19 263 PRO A N 1
ATOM 2013 C CA . PRO A 1 263 ? -18.960 6.405 13.930 1.00 88.19 263 PRO A CA 1
ATOM 2014 C C . PRO A 1 263 ? -19.879 7.593 13.618 1.00 88.19 263 PRO A C 1
ATOM 2016 O O . PRO A 1 263 ? -21.098 7.420 13.689 1.00 88.19 263 PRO A O 1
ATOM 2019 N N . GLN A 1 264 ? -19.313 8.761 13.281 1.00 86.44 264 GLN A N 1
ATOM 2020 C CA . GLN A 1 264 ? -20.046 9.976 12.914 1.00 86.44 264 GLN A CA 1
ATOM 2021 C C . GLN A 1 264 ? -20.458 9.999 11.436 1.00 86.44 264 GLN A C 1
ATOM 2023 O O . GLN A 1 264 ? -21.470 10.611 11.106 1.00 86.44 264 GLN A O 1
ATOM 2028 N N . THR A 1 265 ? -19.698 9.350 10.548 1.00 85.50 265 THR A N 1
ATOM 2029 C CA . THR A 1 265 ? -19.952 9.371 9.094 1.00 85.50 265 THR A CA 1
ATOM 2030 C C . THR A 1 265 ? -20.396 8.019 8.538 1.00 85.50 265 THR A C 1
ATOM 2032 O O . THR A 1 265 ? -21.096 7.971 7.528 1.00 85.50 265 THR A O 1
ATOM 2035 N N . ALA A 1 266 ? -20.028 6.910 9.184 1.00 84.06 266 ALA A N 1
ATOM 2036 C CA . ALA A 1 266 ? -20.359 5.572 8.715 1.00 84.06 266 ALA A CA 1
ATOM 2037 C C . ALA A 1 266 ? -21.838 5.235 8.957 1.00 84.06 266 ALA A C 1
ATOM 2039 O O . ALA A 1 266 ? -22.287 5.065 10.096 1.00 84.06 266 ALA A O 1
ATOM 2040 N N . THR A 1 267 ? -22.575 5.063 7.859 1.00 85.75 267 THR A N 1
ATOM 2041 C CA . THR A 1 267 ? -23.991 4.660 7.836 1.00 85.75 267 THR A CA 1
ATOM 2042 C C . THR A 1 267 ? -24.193 3.151 7.667 1.00 85.75 267 THR A C 1
ATOM 2044 O O . THR A 1 267 ? -25.296 2.649 7.875 1.00 85.75 267 THR A O 1
ATOM 2047 N N . ASN A 1 268 ? -23.143 2.405 7.307 1.00 86.81 268 ASN A N 1
ATOM 2048 C CA . ASN A 1 268 ? -23.228 0.969 7.050 1.00 86.81 268 ASN A CA 1
ATOM 2049 C C . ASN A 1 268 ? -23.534 0.190 8.348 1.00 86.81 268 ASN A C 1
ATOM 2051 O O . ASN A 1 268 ? -22.761 0.216 9.301 1.00 86.81 268 ASN A O 1
ATOM 2055 N N . GLN A 1 269 ? -24.659 -0.526 8.384 1.00 88.44 269 GLN A N 1
ATOM 2056 C CA . GLN A 1 269 ? -25.088 -1.320 9.545 1.00 88.44 269 GLN A CA 1
ATOM 2057 C C . GLN A 1 269 ? -24.153 -2.509 9.819 1.00 88.44 269 GLN A C 1
ATOM 2059 O O . GLN A 1 269 ? -23.890 -2.835 10.974 1.00 88.44 269 GLN A O 1
ATOM 2064 N N . TRP A 1 270 ? -23.601 -3.127 8.768 1.00 90.50 270 TRP A N 1
ATOM 2065 C CA . TRP A 1 270 ? -22.731 -4.295 8.901 1.00 90.50 270 TRP A CA 1
ATOM 2066 C C . TRP A 1 270 ? -21.438 -3.953 9.648 1.00 90.50 270 TRP A C 1
ATOM 2068 O O . TRP A 1 270 ? -21.097 -4.642 10.608 1.00 90.50 270 TRP A O 1
ATOM 2078 N N . ILE A 1 271 ? -20.766 -2.848 9.294 1.00 87.38 271 ILE A N 1
ATOM 2079 C CA . ILE A 1 271 ? -19.508 -2.455 9.956 1.00 87.38 271 ILE A CA 1
ATOM 2080 C C . ILE A 1 271 ? -19.729 -2.097 11.431 1.00 87.38 271 ILE A C 1
ATOM 2082 O O . ILE A 1 271 ? -18.905 -2.418 12.278 1.00 87.38 271 ILE A O 1
ATOM 2086 N N . ARG A 1 272 ? -20.888 -1.506 11.749 1.00 89.75 272 ARG A N 1
ATOM 2087 C CA . ARG A 1 272 ? -21.280 -1.129 13.116 1.00 89.75 272 ARG A CA 1
ATOM 2088 C C . ARG A 1 272 ? -21.668 -2.324 13.988 1.00 89.75 272 ARG A C 1
ATOM 2090 O O . ARG A 1 272 ? -21.734 -2.177 15.202 1.00 89.75 272 ARG A O 1
ATOM 2097 N N . SER A 1 273 ? -21.947 -3.477 13.380 1.00 91.62 273 SER A N 1
ATOM 2098 C CA . SER A 1 273 ? -22.248 -4.725 14.091 1.00 91.62 273 SER A CA 1
ATOM 2099 C C . SER A 1 273 ? -21.001 -5.540 14.449 1.00 91.62 273 SER A C 1
ATOM 2101 O O . SER A 1 273 ? -21.107 -6.532 15.170 1.00 91.62 273 SER A O 1
ATOM 2103 N N . ARG A 1 274 ? -19.823 -5.155 13.935 1.00 91.88 274 ARG A N 1
ATOM 2104 C CA . ARG A 1 274 ? -18.568 -5.868 14.188 1.00 91.88 274 ARG A CA 1
ATOM 2105 C C . ARG A 1 274 ? -18.120 -5.700 15.647 1.00 91.88 274 ARG A C 1
ATOM 2107 O O . ARG A 1 274 ? -18.362 -4.643 16.232 1.00 91.88 274 ARG A O 1
ATOM 2114 N N . PRO A 1 275 ? -17.448 -6.703 16.243 1.00 93.94 275 PRO A N 1
ATOM 2115 C CA . PRO A 1 275 ? -16.909 -6.579 17.592 1.00 93.94 275 PRO A CA 1
ATOM 2116 C C . PRO A 1 275 ? -15.846 -5.480 17.653 1.00 93.94 275 PRO A C 1
ATOM 2118 O O . PRO A 1 275 ? -14.821 -5.553 16.968 1.00 93.94 275 PRO A O 1
ATOM 2121 N N . VAL A 1 276 ? -16.108 -4.469 18.480 1.00 95.06 276 VAL A N 1
ATOM 2122 C CA . VAL A 1 276 ? -15.207 -3.334 18.697 1.00 95.06 276 VAL A CA 1
ATOM 2123 C C . VAL A 1 276 ? -14.038 -3.766 19.576 1.00 95.06 276 VAL A C 1
ATOM 2125 O O . VAL A 1 276 ? -14.241 -4.349 20.638 1.00 95.06 276 VAL A O 1
ATOM 2128 N N . ILE A 1 277 ? -12.824 -3.443 19.137 1.00 94.50 277 ILE A N 1
ATOM 2129 C CA . ILE A 1 277 ? -11.577 -3.713 19.861 1.00 94.50 277 ILE A CA 1
ATOM 2130 C C . ILE A 1 277 ? -11.112 -2.446 20.582 1.00 94.50 277 ILE A C 1
ATOM 2132 O O . ILE A 1 277 ? -10.839 -2.469 21.780 1.00 94.50 277 ILE A O 1
ATOM 2136 N N . ALA A 1 278 ? -11.050 -1.327 19.85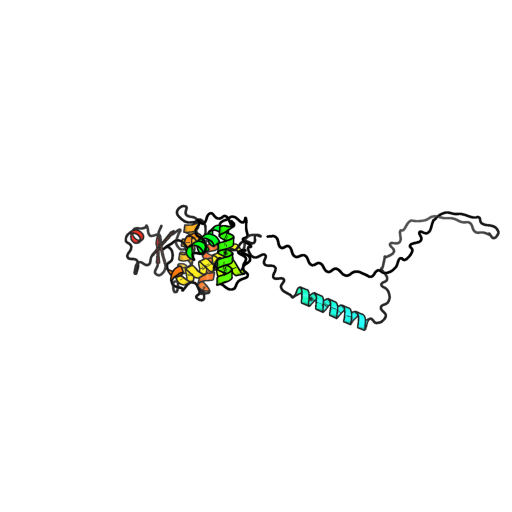7 1.00 92.94 278 ALA A N 1
ATOM 2137 C CA . ALA A 1 278 ? -10.539 -0.064 20.375 1.00 92.94 278 ALA A CA 1
ATOM 2138 C C . ALA A 1 278 ? -11.182 1.138 19.673 1.00 92.94 278 ALA A C 1
ATOM 2140 O O . ALA A 1 278 ? -11.672 1.041 18.548 1.00 92.94 278 ALA A O 1
ATOM 2141 N N . GLN A 1 279 ? -11.134 2.301 20.320 1.00 94.19 279 GLN A N 1
ATOM 2142 C CA . GLN A 1 279 ? -11.470 3.581 19.704 1.00 94.19 279 GLN A CA 1
ATOM 2143 C C . GLN A 1 279 ? -10.290 4.537 19.877 1.00 94.19 279 GLN A C 1
ATOM 2145 O O . GLN A 1 279 ? -9.880 4.825 21.000 1.00 94.19 279 GLN A O 1
ATOM 2150 N N . ILE A 1 280 ? -9.741 5.020 18.762 1.00 92.75 280 ILE A N 1
ATOM 2151 C CA . ILE A 1 280 ? -8.567 5.897 18.738 1.00 92.75 280 ILE A CA 1
ATOM 2152 C C . ILE A 1 280 ? -8.895 7.090 17.848 1.00 92.75 280 ILE A C 1
ATOM 2154 O O . ILE A 1 280 ? -9.157 6.940 16.655 1.00 92.75 280 ILE A O 1
ATOM 2158 N N . GLY A 1 281 ? -8.896 8.283 18.445 1.00 89.81 281 GLY A N 1
ATOM 2159 C CA . GLY A 1 281 ? -9.312 9.497 17.750 1.00 89.81 281 GLY A CA 1
ATOM 2160 C C . GLY A 1 281 ? -10.756 9.383 17.261 1.00 89.81 281 GLY A C 1
ATOM 2161 O O . GLY A 1 281 ? -11.663 9.075 18.040 1.00 89.81 281 GLY A O 1
ATOM 2162 N N . LYS A 1 282 ? -10.975 9.626 15.967 1.00 90.94 282 LYS A N 1
ATOM 2163 C CA . LYS A 1 282 ? -12.308 9.531 15.346 1.00 90.94 282 LYS A CA 1
ATOM 2164 C C . LYS A 1 282 ? -12.639 8.137 14.817 1.00 90.94 282 LYS A C 1
ATOM 2166 O O . LYS A 1 282 ? -13.738 7.945 14.302 1.00 90.94 282 LYS A O 1
ATOM 2171 N N . HIS A 1 283 ? -11.729 7.175 14.932 1.00 91.81 283 HIS A N 1
ATOM 2172 C CA . HIS A 1 283 ? -11.901 5.839 14.373 1.00 91.81 283 HIS A CA 1
ATOM 2173 C C . HIS A 1 283 ? -12.212 4.800 15.449 1.00 91.81 283 HIS A C 1
ATOM 2175 O O . HIS A 1 283 ? -11.592 4.761 16.513 1.00 91.81 283 HIS A O 1
ATOM 2181 N N . VAL A 1 284 ? -13.179 3.939 15.142 1.00 94.31 284 VAL A N 1
ATOM 2182 C CA . VAL A 1 284 ? -13.494 2.719 15.889 1.00 94.31 284 VAL A CA 1
ATOM 2183 C C . VAL A 1 284 ? -12.903 1.542 15.122 1.00 94.31 284 VAL A C 1
ATOM 2185 O O . VAL A 1 284 ? -13.191 1.380 13.938 1.00 94.31 284 VAL A O 1
ATOM 2188 N N . PHE A 1 285 ? -12.082 0.740 15.794 1.00 95.50 285 PHE A N 1
ATOM 2189 C CA . PHE A 1 285 ? -11.344 -0.402 15.255 1.00 95.50 285 PHE A CA 1
ATOM 2190 C C . PHE A 1 285 ? -12.026 -1.710 15.653 1.00 95.50 285 PHE A C 1
ATOM 2192 O O . PHE A 1 285 ? -12.432 -1.872 16.806 1.00 95.50 285 PHE A O 1
ATOM 2199 N N . CYS A 1 286 ? -12.176 -2.628 14.697 1.00 93.81 286 CYS A N 1
ATOM 2200 C CA . CYS A 1 286 ? -12.973 -3.845 14.844 1.00 93.81 286 CYS A CA 1
ATOM 2201 C C . CYS A 1 286 ? -12.300 -5.074 14.215 1.00 93.81 286 CYS A C 1
ATOM 2203 O O . CYS A 1 286 ? -11.503 -4.959 13.276 1.00 93.81 286 CYS A O 1
ATOM 2205 N N . SER A 1 287 ? -12.693 -6.249 14.714 1.00 88.12 287 SER A N 1
ATOM 2206 C CA . SER A 1 287 ? -12.386 -7.559 14.111 1.00 88.12 287 SER A CA 1
ATOM 2207 C C . SER A 1 287 ? -13.369 -7.936 13.017 1.00 88.12 287 SER A C 1
ATOM 2209 O O . SER A 1 287 ? -14.490 -7.385 12.952 1.00 88.12 287 SER A O 1
#

Mean predicted aligned error: 20.87 Å